Protein AF-A0A9E5U0S5-F1 (afdb_monomer)

Nearest PDB structures (foldseek):
  6i5b-assembly1_B  TM=5.836E-01  e=3.824E-06  Thermincola potens JR
  6qvm-assembly1_A  TM=5.074E-01  e=7.298E-04  Carboxydothermus ferrireducens DSM 11255

Sequence (231 aa):
DADGYILTDGKAGTQTQYNVPQSALGYPAGWAPYEPAQASPKPYDCGACHATGWQSTAQNGGVNQDGLPGIDGTWEEPGVKCEACHGPGATHVATMDAANIVVDNSAAMCGQCHARGDPATIATSGGFINHYAQYNELLAGAHSARNCVDCHSPHTGVRYGQAAAGGIRTACVDCHQGMVLRHTTVACEGCHMPYATKSAQNRDVYRADVRTHLFRINPDSLFTRTDMMGG

Structure (mmCIF, N/CA/C/O backbone):
data_AF-A0A9E5U0S5-F1
#
_entry.id   AF-A0A9E5U0S5-F1
#
loop_
_atom_site.group_PDB
_atom_site.id
_atom_site.type_symbol
_atom_site.label_atom_id
_atom_site.label_alt_id
_atom_site.label_comp_id
_atom_site.label_asym_id
_atom_site.label_entity_id
_atom_site.label_seq_id
_atom_site.pdbx_PDB_ins_code
_atom_site.Cartn_x
_atom_site.Cartn_y
_atom_site.Cartn_z
_atom_site.occupancy
_atom_site.B_iso_or_equiv
_atom_site.auth_seq_id
_atom_site.auth_comp_id
_atom_site.auth_asym_id
_atom_site.auth_atom_id
_atom_site.pdbx_PDB_model_num
ATOM 1 N N . ASP A 1 1 ? -17.825 7.015 14.345 1.00 87.50 1 ASP A N 1
ATOM 2 C CA . ASP A 1 1 ? -19.095 7.458 14.948 1.00 87.50 1 ASP A CA 1
ATOM 3 C C . ASP A 1 1 ? -19.215 8.957 14.690 1.00 87.50 1 ASP A C 1
ATOM 5 O O . ASP A 1 1 ? -18.535 9.447 13.793 1.00 87.50 1 ASP A O 1
ATOM 9 N N . ALA A 1 2 ? -20.088 9.670 15.403 1.00 90.81 2 ALA A N 1
ATOM 10 C CA . ALA A 1 2 ? -20.241 11.117 15.240 1.00 90.81 2 ALA A CA 1
ATOM 11 C C . ALA A 1 2 ? -18.998 11.916 15.676 1.00 90.81 2 ALA A C 1
ATOM 13 O O . ALA A 1 2 ? -18.821 13.033 15.203 1.00 90.81 2 ALA A O 1
ATOM 14 N N . ASP A 1 3 ? -18.129 11.328 16.504 1.00 94.12 3 ASP A N 1
ATOM 15 C CA . ASP A 1 3 ? -16.901 11.951 17.009 1.00 94.12 3 ASP A CA 1
ATOM 16 C C . ASP A 1 3 ? -15.666 11.586 16.164 1.00 94.12 3 ASP A C 1
ATOM 18 O O . ASP A 1 3 ? -14.546 11.974 16.490 1.00 94.12 3 ASP A O 1
ATOM 22 N N . GLY A 1 4 ? -15.854 10.848 15.063 1.00 93.12 4 GLY A N 1
ATOM 23 C CA . GLY A 1 4 ? -14.798 10.492 14.112 1.00 93.12 4 GLY A CA 1
ATOM 24 C C . GLY A 1 4 ? -14.073 9.170 14.387 1.00 93.12 4 GLY A C 1
ATOM 25 O O . GLY A 1 4 ? -13.181 8.812 13.623 1.00 93.12 4 GLY A O 1
ATOM 26 N N . TYR A 1 5 ? -14.451 8.407 15.418 1.00 93.69 5 TYR A N 1
ATOM 27 C CA . TYR A 1 5 ? -13.829 7.106 15.698 1.00 93.69 5 TYR A CA 1
ATOM 28 C C . TYR A 1 5 ? -14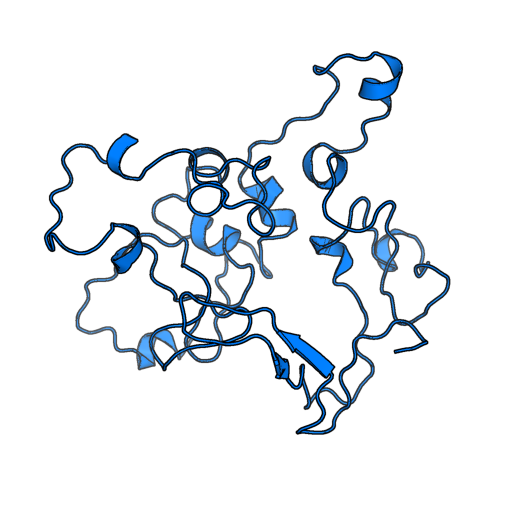.278 6.029 14.704 1.00 93.69 5 TYR A C 1
ATOM 30 O O . TYR A 1 5 ? -15.391 6.056 14.168 1.00 93.69 5 TYR A O 1
ATOM 38 N N . ILE A 1 6 ? -13.443 5.018 14.483 1.00 92.19 6 ILE A N 1
ATOM 39 C CA . ILE A 1 6 ? -13.837 3.826 13.733 1.00 92.19 6 ILE A CA 1
ATOM 40 C C . ILE A 1 6 ? -14.913 3.079 14.528 1.00 92.19 6 ILE A C 1
ATOM 42 O O . ILE A 1 6 ? -14.820 2.923 15.744 1.00 92.19 6 ILE A O 1
ATOM 46 N N . LEU A 1 7 ? -15.946 2.605 13.830 1.00 88.19 7 LEU A N 1
ATOM 47 C CA . LEU A 1 7 ? -17.024 1.833 14.439 1.00 88.19 7 LEU A CA 1
ATOM 48 C C . LEU A 1 7 ? -16.527 0.431 14.826 1.00 88.19 7 LEU A C 1
ATOM 50 O O . LEU A 1 7 ? -16.605 -0.517 14.046 1.00 88.19 7 LEU A O 1
ATOM 54 N N . THR A 1 8 ? -16.027 0.319 16.053 1.00 84.88 8 THR A N 1
ATOM 55 C CA . THR A 1 8 ? -15.773 -0.933 16.768 1.00 84.88 8 THR A CA 1
ATOM 56 C C . THR A 1 8 ? -16.683 -0.933 17.994 1.00 84.88 8 THR A C 1
ATOM 58 O O . THR A 1 8 ? -16.517 -0.131 18.905 1.00 84.88 8 THR A O 1
ATOM 61 N N . ASP A 1 9 ? -17.732 -1.743 17.993 1.00 70.56 9 ASP A N 1
ATOM 62 C CA . ASP A 1 9 ? -18.822 -1.639 18.979 1.00 70.56 9 ASP A CA 1
ATOM 63 C C . ASP A 1 9 ? -18.584 -2.421 20.281 1.00 70.56 9 ASP A C 1
ATOM 65 O O . ASP A 1 9 ? -19.453 -2.414 21.159 1.00 70.56 9 ASP A O 1
ATOM 69 N N . GLY A 1 10 ? -17.453 -3.125 20.411 1.00 68.06 10 GLY A N 1
ATOM 70 C CA . GLY A 1 10 ? -17.189 -4.040 21.527 1.00 68.06 10 GLY A CA 1
ATOM 71 C C . GLY A 1 10 ? -18.246 -5.144 21.688 1.00 68.06 10 GLY A C 1
ATOM 72 O O . GLY A 1 10 ? -18.337 -5.761 22.752 1.00 68.06 10 GLY A O 1
ATOM 73 N N . LYS A 1 11 ? -19.094 -5.362 20.674 1.00 63.66 11 LYS A N 1
ATOM 74 C CA . LYS A 1 11 ? -20.257 -6.249 20.684 1.00 63.66 11 LYS A CA 1
ATOM 75 C C . LYS A 1 11 ? -20.208 -7.186 19.485 1.00 63.66 11 LYS A C 1
ATOM 77 O O . LYS A 1 11 ? -20.670 -6.879 18.386 1.00 63.66 11 LYS A O 1
ATOM 82 N N . ALA A 1 12 ? -19.763 -8.411 19.749 1.00 67.62 12 ALA A N 1
ATOM 83 C CA . ALA A 1 12 ? -19.838 -9.511 18.794 1.00 67.62 12 ALA A CA 1
ATOM 84 C C . ALA A 1 12 ? -21.213 -9.595 18.103 1.00 67.62 12 ALA A C 1
ATOM 86 O O . ALA A 1 12 ? -22.252 -9.668 18.756 1.00 67.62 12 ALA A O 1
ATOM 87 N N . GLY A 1 13 ? -21.195 -9.599 16.766 1.00 69.25 13 GLY A N 1
ATOM 88 C CA . GLY A 1 13 ? -22.380 -9.773 15.922 1.00 69.25 13 GLY A CA 1
ATOM 89 C C . GLY A 1 13 ? -23.005 -8.485 15.383 1.00 69.25 13 GLY A C 1
ATOM 90 O O . GLY A 1 13 ? -23.854 -8.567 14.497 1.00 69.25 13 GLY A O 1
ATOM 91 N N . THR A 1 14 ? -22.578 -7.310 15.844 1.00 82.31 14 THR A N 1
ATOM 92 C CA . THR A 1 14 ? -23.038 -6.039 15.271 1.00 82.31 14 THR A CA 1
ATOM 93 C C . THR A 1 14 ? -22.251 -5.726 13.998 1.00 82.31 14 THR A C 1
ATOM 95 O O . THR A 1 14 ? -21.044 -5.937 13.911 1.00 82.31 14 THR A O 1
ATOM 98 N N . GLN A 1 15 ? -22.957 -5.300 12.954 1.00 86.56 15 GLN A N 1
ATOM 99 C CA . GLN A 1 15 ? -22.363 -5.063 11.646 1.00 86.56 15 GLN A CA 1
ATOM 100 C C . GLN A 1 15 ? -21.902 -3.609 11.518 1.00 86.56 15 GLN A C 1
ATOM 102 O O . GLN A 1 15 ? -22.730 -2.702 11.484 1.00 86.56 15 GLN A O 1
ATOM 107 N N . THR A 1 16 ? -20.590 -3.394 11.420 1.00 88.69 16 THR A N 1
ATOM 108 C CA . THR A 1 16 ? -19.973 -2.054 11.410 1.00 88.69 16 THR A CA 1
ATOM 109 C C . THR A 1 16 ? -19.161 -1.748 10.156 1.00 88.69 16 THR A C 1
ATOM 111 O O . THR A 1 16 ? -18.762 -0.605 9.945 1.00 88.69 16 THR A O 1
ATOM 114 N N . GLN A 1 17 ? -18.952 -2.735 9.285 1.00 87.88 17 GLN A N 1
ATOM 115 C CA . GLN A 1 17 ? -18.218 -2.587 8.033 1.00 87.88 17 GLN A CA 1
ATOM 116 C C . GLN A 1 17 ? -19.000 -3.186 6.869 1.00 87.88 17 GLN A C 1
ATOM 118 O O . GLN A 1 17 ? -19.548 -4.282 6.969 1.00 87.88 17 GLN A O 1
ATOM 123 N N . TYR A 1 18 ? -19.003 -2.484 5.737 1.00 88.00 18 TYR A N 1
ATOM 124 C CA . TYR A 1 18 ? -19.525 -3.015 4.485 1.00 88.00 18 TYR A CA 1
ATOM 125 C C . TYR A 1 18 ? -18.386 -3.524 3.603 1.00 88.00 18 TYR A C 1
ATOM 127 O O . TYR A 1 18 ? -17.565 -2.748 3.110 1.00 88.00 18 TYR A O 1
ATOM 135 N N . ASN A 1 19 ? -18.361 -4.833 3.375 1.00 85.06 19 ASN A N 1
ATOM 136 C CA . ASN A 1 19 ? -17.420 -5.474 2.475 1.00 85.06 19 ASN A CA 1
ATOM 137 C C . ASN A 1 19 ? -17.935 -5.414 1.039 1.00 85.06 19 ASN A C 1
ATOM 139 O O . ASN A 1 19 ? -19.086 -5.737 0.735 1.00 85.06 19 ASN A O 1
ATOM 143 N N . VAL A 1 20 ? -17.045 -5.015 0.140 1.00 83.75 20 VAL A N 1
ATOM 144 C CA . VAL A 1 20 ? -17.283 -5.005 -1.306 1.00 83.75 20 VAL A CA 1
ATOM 145 C C . VAL A 1 20 ? -17.208 -6.440 -1.844 1.00 83.75 20 VAL A C 1
ATOM 147 O O . VAL A 1 20 ? -16.534 -7.274 -1.236 1.00 83.75 20 VAL A O 1
ATOM 150 N N . PRO A 1 21 ? -17.885 -6.769 -2.960 1.00 81.31 21 PRO A N 1
ATOM 151 C CA . PRO A 1 21 ? -17.881 -8.139 -3.457 1.00 81.31 21 PRO A CA 1
ATOM 152 C C . PRO A 1 21 ? -16.477 -8.539 -3.925 1.00 81.31 21 PRO A C 1
ATOM 154 O O . PRO A 1 21 ? -15.788 -7.751 -4.575 1.00 81.31 21 PRO A O 1
ATOM 157 N N . GLN A 1 22 ? -16.088 -9.784 -3.652 1.00 75.75 22 GLN A N 1
ATOM 158 C CA . GLN A 1 22 ? -14.852 -10.390 -4.144 1.00 75.75 22 GLN A CA 1
ATOM 159 C C . GLN A 1 22 ? -15.189 -11.626 -4.983 1.00 75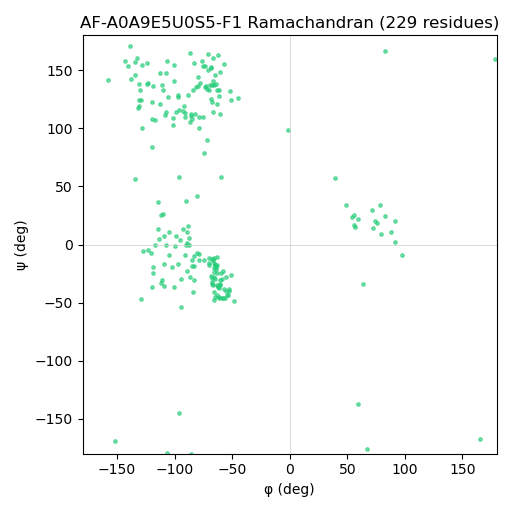.75 22 GLN A C 1
ATOM 161 O O . GLN A 1 22 ? -15.191 -12.768 -4.510 1.00 75.75 22 GLN A O 1
ATOM 166 N N . SER A 1 23 ? -15.495 -11.383 -6.258 1.00 74.25 23 SER A N 1
ATOM 167 C CA . SER A 1 23 ? -15.970 -12.406 -7.198 1.00 74.25 23 SER A CA 1
ATOM 168 C C . SER A 1 23 ? -14.960 -13.535 -7.409 1.00 74.25 23 SER A C 1
ATOM 170 O O . SER A 1 23 ? -15.363 -14.692 -7.506 1.00 74.25 23 SER A O 1
ATOM 172 N N . ALA A 1 24 ? -13.653 -13.240 -7.382 1.00 69.25 24 ALA A N 1
ATOM 173 C CA . ALA A 1 24 ? -12.587 -14.235 -7.548 1.00 69.25 24 ALA A CA 1
ATOM 174 C C . ALA A 1 24 ? -12.552 -15.301 -6.435 1.00 69.25 24 ALA A C 1
ATOM 176 O O . ALA A 1 24 ? -11.931 -16.355 -6.596 1.00 69.25 24 ALA A O 1
ATOM 177 N N . LEU A 1 25 ? -13.206 -15.027 -5.305 1.00 71.56 25 LEU A N 1
ATOM 178 C CA . LEU A 1 25 ? -13.297 -15.923 -4.153 1.00 71.56 25 LEU A CA 1
ATOM 179 C C . LEU A 1 25 ? -14.735 -16.361 -3.860 1.00 71.56 25 LEU A C 1
ATOM 181 O O . LEU A 1 25 ? -14.946 -17.126 -2.925 1.00 71.56 25 LEU A O 1
ATOM 185 N N . GLY A 1 26 ? -15.708 -15.898 -4.650 1.00 77.75 26 GLY A N 1
ATOM 186 C CA . GLY A 1 26 ? -17.123 -16.199 -4.445 1.00 77.75 26 GLY A CA 1
ATOM 187 C C . GLY A 1 26 ? -17.761 -15.463 -3.264 1.00 77.75 26 GLY A C 1
ATOM 188 O O . GLY A 1 26 ? -18.798 -15.907 -2.780 1.00 77.75 26 GLY A O 1
ATOM 189 N N . TYR A 1 27 ? -17.174 -14.355 -2.795 1.00 80.69 27 TYR A N 1
ATOM 190 C CA . TYR A 1 27 ? -17.747 -13.577 -1.696 1.00 80.69 27 TYR A CA 1
ATOM 191 C C . TYR A 1 27 ? -18.662 -12.464 -2.217 1.00 80.69 27 TYR A C 1
ATOM 193 O O . TYR A 1 27 ? -18.189 -11.585 -2.948 1.00 80.69 27 TYR A O 1
ATOM 201 N N . PRO A 1 28 ? -19.960 -12.465 -1.855 1.00 84.88 28 PRO A N 1
ATOM 202 C CA . PRO A 1 28 ? -20.852 -11.365 -2.186 1.00 84.88 28 PRO A CA 1
ATOM 203 C C . PRO A 1 28 ? -20.502 -10.120 -1.366 1.00 84.88 28 PRO A C 1
ATOM 205 O O . PRO A 1 28 ? -19.809 -10.190 -0.351 1.00 84.88 28 PRO A O 1
ATOM 208 N N . ALA A 1 29 ? -21.014 -8.973 -1.807 1.00 86.69 29 ALA A N 1
ATOM 209 C CA . ALA A 1 29 ? -20.994 -7.774 -0.986 1.00 86.69 29 ALA A CA 1
ATOM 210 C C . ALA A 1 29 ? -21.867 -7.994 0.254 1.00 86.69 29 ALA A C 1
ATOM 212 O O . ALA A 1 29 ? -22.894 -8.675 0.176 1.00 86.69 29 ALA A O 1
ATOM 213 N N . GLY A 1 30 ? -21.487 -7.420 1.387 1.00 88.38 30 GLY A N 1
ATOM 214 C CA . GLY A 1 30 ? -22.253 -7.625 2.603 1.00 88.38 30 GLY A CA 1
ATOM 215 C C . GLY A 1 30 ? -21.672 -6.934 3.815 1.00 88.38 30 GLY A C 1
ATOM 216 O O . GLY A 1 30 ? -20.494 -6.590 3.878 1.00 88.38 30 GLY A O 1
ATOM 217 N N . TRP A 1 31 ? -22.539 -6.751 4.794 1.00 88.75 31 TRP A N 1
ATOM 218 C CA . TRP A 1 31 ? -22.188 -6.201 6.085 1.00 88.75 31 TRP A CA 1
ATOM 219 C C . TRP A 1 31 ? -21.510 -7.250 6.974 1.00 88.75 31 TRP A C 1
ATOM 221 O O . TRP A 1 31 ? -21.924 -8.409 7.020 1.00 88.75 31 TRP A O 1
ATOM 231 N N . ALA A 1 32 ? -20.477 -6.829 7.695 1.00 87.00 32 ALA A N 1
ATOM 232 C CA . ALA A 1 32 ? -19.693 -7.653 8.601 1.00 87.00 32 ALA A CA 1
ATOM 233 C C . ALA A 1 32 ? -19.329 -6.870 9.876 1.00 87.00 32 ALA A C 1
ATOM 235 O O . ALA A 1 32 ? -19.256 -5.637 9.846 1.00 87.00 32 ALA A O 1
ATOM 236 N N . PRO A 1 33 ? -19.100 -7.563 11.004 1.00 88.44 33 PRO A N 1
ATOM 237 C CA . PRO A 1 33 ? -18.476 -6.947 12.167 1.00 88.44 33 PRO A CA 1
ATOM 238 C C . PRO A 1 33 ? -17.016 -6.590 11.858 1.00 88.44 33 PRO A C 1
ATOM 240 O O . PRO A 1 33 ? -16.291 -7.404 11.281 1.00 88.44 33 PRO A O 1
ATOM 243 N N . TYR A 1 34 ? -16.570 -5.410 12.284 1.00 87.44 34 TYR A N 1
ATOM 244 C CA . TYR A 1 34 ? -15.166 -5.002 12.237 1.00 87.44 34 TYR A CA 1
ATOM 245 C C . TYR A 1 34 ? -14.608 -4.877 13.651 1.00 87.44 34 TYR A C 1
ATOM 247 O O . TYR A 1 34 ? -15.139 -4.125 14.461 1.00 87.44 34 TYR A O 1
ATOM 255 N N . GLU A 1 35 ? -13.563 -5.659 13.938 1.00 87.44 35 GLU A N 1
ATOM 256 C CA . GLU A 1 35 ? -12.934 -5.774 15.263 1.00 87.44 35 GLU A CA 1
ATOM 257 C C . GLU A 1 35 ? -13.942 -5.762 16.433 1.00 87.44 35 GLU A C 1
ATOM 259 O O . GLU A 1 35 ? -13.832 -4.951 17.346 1.00 87.44 35 GLU A O 1
ATOM 264 N N . PRO A 1 36 ? -14.927 -6.679 16.465 1.00 85.44 36 PRO A N 1
ATOM 265 C CA . PRO A 1 36 ? -16.011 -6.632 17.453 1.00 85.44 36 PRO A CA 1
ATOM 266 C C . PRO A 1 36 ? -15.558 -6.852 18.908 1.00 85.44 36 PRO A C 1
ATOM 268 O O . PRO A 1 36 ? -16.344 -6.672 19.832 1.00 85.44 36 PRO A O 1
ATOM 271 N N . ALA A 1 37 ? -14.312 -7.283 19.128 1.00 86.69 37 ALA A N 1
ATOM 272 C CA . ALA A 1 37 ? -13.712 -7.397 20.458 1.00 86.69 37 ALA A CA 1
ATOM 273 C C . ALA A 1 37 ? -13.097 -6.073 20.957 1.00 86.69 37 ALA A C 1
ATOM 275 O O . ALA A 1 37 ? -12.781 -5.954 22.140 1.00 86.69 37 ALA A O 1
ATOM 276 N N . GLN A 1 38 ? -12.919 -5.084 20.076 1.00 87.88 38 GLN A N 1
ATOM 277 C CA . GLN A 1 38 ? -12.372 -3.776 20.414 1.00 87.88 38 GLN A CA 1
ATOM 278 C C . GLN A 1 38 ? -13.464 -2.925 21.072 1.00 87.88 38 GLN A C 1
ATOM 280 O O . GLN A 1 38 ? -14.340 -2.379 20.403 1.00 87.88 38 GLN A O 1
ATOM 285 N N . ALA A 1 39 ? -13.420 -2.850 22.404 1.00 84.62 39 ALA A N 1
ATOM 286 C CA . ALA A 1 39 ? -14.384 -2.095 23.206 1.00 84.62 39 ALA A CA 1
ATOM 287 C C . ALA A 1 39 ? -14.007 -0.615 23.386 1.00 84.62 39 ALA A C 1
ATOM 289 O O . ALA A 1 39 ? -14.887 0.221 23.584 1.00 84.62 39 ALA A O 1
ATOM 290 N N . SER A 1 40 ? -12.713 -0.284 23.342 1.00 88.19 40 SER A N 1
ATOM 291 C CA . SER A 1 40 ? -12.252 1.104 23.442 1.00 88.19 40 SER A CA 1
ATOM 292 C C . SER A 1 40 ? -12.407 1.825 22.100 1.00 88.19 40 SER A C 1
ATOM 294 O O . SER A 1 40 ? -12.133 1.197 21.071 1.00 88.19 40 SER A O 1
ATOM 296 N N . PRO A 1 41 ? -12.753 3.130 22.090 1.00 88.31 41 PRO A N 1
ATOM 297 C CA . PRO A 1 41 ? -12.820 3.919 20.864 1.00 88.31 41 PRO A CA 1
ATOM 298 C C . PRO A 1 41 ? -11.537 3.773 20.046 1.00 88.31 41 PRO A C 1
ATOM 300 O O . PRO A 1 41 ? -10.438 3.987 20.562 1.00 88.31 41 PRO A O 1
ATOM 303 N N . LYS A 1 42 ? -11.676 3.362 18.784 1.00 92.25 42 LYS A N 1
ATOM 304 C CA . LYS A 1 42 ? -10.549 3.169 17.873 1.00 92.25 42 LYS A CA 1
ATOM 305 C C . LYS A 1 42 ? -10.374 4.426 17.015 1.00 92.25 42 LYS A C 1
ATOM 307 O O . LYS A 1 42 ? -11.292 4.735 16.253 1.00 92.25 42 LYS A O 1
ATOM 312 N N . PRO A 1 43 ? -9.254 5.160 17.123 1.00 94.50 43 PRO A N 1
ATOM 313 C CA . PRO A 1 43 ? -9.020 6.336 16.291 1.00 94.50 43 PRO A CA 1
ATOM 314 C C . PRO A 1 43 ? -9.001 5.989 14.799 1.00 94.50 43 PRO A C 1
ATOM 316 O O . PRO A 1 43 ? -8.613 4.886 14.410 1.00 94.50 43 PRO A O 1
ATOM 319 N N . TYR A 1 44 ? -9.429 6.930 13.966 1.00 95.06 44 TYR A N 1
ATOM 320 C CA . TYR A 1 44 ? -9.292 6.878 12.521 1.00 95.06 44 TYR A CA 1
ATOM 321 C C . TYR A 1 44 ? -7.915 7.408 12.125 1.00 95.06 44 TYR A C 1
ATOM 323 O O . TYR A 1 44 ? -7.658 8.608 12.161 1.00 95.06 44 TYR A O 1
ATOM 331 N N . ASP A 1 45 ? -7.047 6.501 11.702 1.00 94.75 45 ASP A N 1
ATOM 332 C CA . ASP A 1 45 ? -5.720 6.765 11.137 1.00 94.75 45 ASP A CA 1
ATOM 333 C C . ASP A 1 45 ? -5.642 6.373 9.650 1.00 94.75 45 ASP A C 1
ATOM 335 O O . ASP A 1 45 ? -4.597 6.472 9.007 1.00 94.75 45 ASP A O 1
ATOM 339 N N . CYS A 1 46 ? -6.768 5.950 9.064 1.00 93.44 46 CYS A N 1
ATOM 340 C CA . CYS A 1 46 ? -6.805 5.360 7.727 1.00 93.44 46 CYS A CA 1
ATOM 341 C C . CYS A 1 46 ? -6.376 6.355 6.636 1.00 93.44 46 CYS A C 1
ATOM 343 O O . CYS A 1 46 ? -5.956 5.945 5.552 1.00 93.44 46 CYS A O 1
ATOM 345 N N . GLY A 1 47 ? -6.457 7.660 6.921 1.00 95.38 47 GLY A N 1
ATOM 346 C CA . GLY A 1 47 ? -6.006 8.723 6.026 1.00 95.38 47 GLY A CA 1
ATOM 347 C C . GLY A 1 47 ? -4.517 8.645 5.684 1.00 95.38 47 GLY A C 1
ATOM 348 O O . GLY A 1 47 ? -4.157 9.039 4.579 1.00 95.38 47 GLY A O 1
ATOM 349 N N . ALA A 1 48 ? -3.688 8.017 6.529 1.00 94.94 48 ALA A N 1
ATOM 350 C CA . ALA A 1 48 ? -2.274 7.770 6.237 1.00 94.94 48 ALA A CA 1
ATOM 351 C C . ALA A 1 48 ? -2.048 7.013 4.918 1.00 94.94 48 ALA A C 1
ATOM 353 O O . ALA A 1 48 ? -1.010 7.177 4.288 1.00 94.94 48 ALA A O 1
ATOM 354 N N . CYS A 1 49 ? -3.021 6.198 4.496 1.00 95.38 49 CYS A N 1
ATOM 355 C CA . CYS A 1 49 ? -2.977 5.458 3.232 1.00 95.38 49 CYS A CA 1
ATOM 356 C C . CYS A 1 49 ? -4.113 5.817 2.261 1.00 95.38 49 CYS A C 1
ATOM 358 O O . CYS A 1 49 ? -4.041 5.504 1.073 1.00 95.38 49 CYS A O 1
ATOM 360 N N . HIS A 1 50 ? -5.200 6.415 2.754 1.00 94.44 50 HIS A N 1
ATOM 361 C CA . HIS A 1 50 ? -6.434 6.631 1.994 1.00 94.44 50 HIS A CA 1
ATOM 362 C C . HIS A 1 50 ? -6.760 8.109 1.733 1.00 94.44 50 HIS A C 1
ATOM 364 O O . HIS A 1 50 ? -7.873 8.412 1.301 1.00 94.44 50 HIS A O 1
ATOM 370 N N . ALA A 1 51 ? -5.815 9.021 1.958 1.00 96.44 51 ALA A N 1
ATOM 371 C CA . ALA A 1 51 ? -5.965 10.448 1.684 1.00 96.44 51 ALA A CA 1
ATOM 372 C C . ALA A 1 51 ? -4.696 11.048 1.056 1.00 96.44 51 ALA A C 1
ATOM 374 O O . ALA A 1 51 ? -3.648 10.403 0.994 1.00 96.44 51 ALA A O 1
ATOM 375 N N . THR A 1 52 ? -4.792 12.291 0.592 1.00 97.06 52 THR A N 1
ATOM 376 C CA . THR A 1 52 ? -3.658 13.083 0.104 1.00 97.06 52 THR A CA 1
ATOM 377 C C . THR A 1 52 ? -3.366 14.225 1.064 1.00 97.06 52 THR A C 1
ATOM 379 O O . THR A 1 52 ? -4.280 14.877 1.565 1.00 97.06 52 THR A O 1
ATOM 382 N N . GLY A 1 53 ? -2.077 14.448 1.334 1.00 96.00 53 GLY A N 1
ATOM 383 C CA . GLY A 1 53 ? -1.637 15.450 2.303 1.00 96.00 53 GLY A CA 1
ATOM 384 C C . GLY A 1 53 ? -1.933 15.057 3.752 1.00 96.00 53 GLY A C 1
ATOM 385 O O . GLY A 1 53 ? -2.180 15.932 4.574 1.00 96.00 53 GLY A O 1
ATOM 386 N N . TRP A 1 54 ? -1.954 13.755 4.069 1.00 96.81 54 TRP A N 1
ATOM 387 C CA . TRP A 1 54 ? -2.180 13.305 5.442 1.00 96.81 54 TRP A CA 1
ATOM 388 C C . TRP A 1 54 ? -1.087 13.811 6.386 1.00 96.81 54 TRP A C 1
ATOM 390 O O . TRP A 1 54 ? 0.105 13.652 6.117 1.00 96.81 54 TRP A O 1
ATOM 400 N N . GLN A 1 55 ? -1.510 14.350 7.525 1.00 97.00 55 GLN A N 1
ATOM 401 C CA . GLN A 1 55 ? -0.654 14.641 8.667 1.00 97.00 55 GLN A CA 1
ATOM 402 C C . GLN A 1 55 ? -1.311 14.082 9.921 1.00 97.00 55 GLN A C 1
ATOM 404 O O . GLN A 1 55 ? -2.451 14.431 10.222 1.00 97.00 55 GLN A O 1
ATOM 409 N N . SER A 1 56 ? -0.609 13.231 10.669 1.00 96.75 56 SER A N 1
ATOM 410 C CA . SER A 1 56 ? -1.131 12.744 11.949 1.00 96.75 56 SER A CA 1
ATOM 411 C C . SER A 1 56 ? -1.222 13.883 12.969 1.00 96.75 56 SER A C 1
ATOM 413 O O . SER A 1 56 ? -0.472 14.859 12.872 1.00 96.75 56 SER A O 1
ATOM 415 N N . THR A 1 57 ? -2.021 13.724 14.025 1.00 96.62 57 THR A N 1
ATOM 416 C CA . THR A 1 57 ? -2.069 14.706 15.133 1.00 96.62 57 THR A CA 1
ATOM 417 C C . THR A 1 57 ? -0.679 15.010 15.707 1.00 96.62 57 THR A C 1
ATOM 419 O O . THR A 1 57 ? -0.337 16.157 15.989 1.00 96.62 57 THR A O 1
ATOM 422 N N . ALA A 1 58 ? 0.184 13.993 15.803 1.00 94.88 58 ALA A N 1
ATOM 423 C CA . ALA A 1 58 ? 1.569 14.147 16.249 1.00 94.88 58 ALA A CA 1
ATOM 424 C C . ALA A 1 58 ? 2.434 15.034 15.326 1.00 94.88 58 ALA A C 1
ATOM 426 O O . ALA A 1 58 ? 3.427 15.599 15.776 1.00 94.88 58 ALA A O 1
ATOM 427 N N . GLN A 1 59 ? 2.077 15.155 14.045 1.00 95.88 59 GLN A N 1
ATOM 428 C CA . GLN A 1 59 ? 2.825 15.906 13.032 1.00 95.88 59 GLN A CA 1
ATOM 429 C C . GLN A 1 59 ? 2.305 17.338 12.866 1.00 95.88 59 GLN A C 1
ATOM 431 O O . GLN A 1 59 ? 3.086 18.228 12.542 1.00 95.88 59 GLN A O 1
ATOM 436 N N . ASN A 1 60 ? 1.010 17.569 13.100 1.00 95.88 60 ASN A N 1
ATOM 437 C CA . ASN A 1 60 ? 0.343 18.851 12.848 1.00 95.88 60 ASN A CA 1
ATOM 438 C C . ASN A 1 60 ? 0.046 19.668 14.125 1.00 95.88 60 ASN A C 1
ATOM 440 O O . ASN A 1 60 ? -0.675 20.662 14.072 1.00 95.88 60 ASN A O 1
ATOM 444 N N . GLY A 1 61 ? 0.592 19.264 15.278 1.00 94.81 61 GLY A N 1
ATOM 445 C CA . GLY A 1 61 ? 0.414 19.982 16.544 1.00 94.81 61 GLY A CA 1
ATOM 446 C C . GLY A 1 61 ? -0.889 19.667 17.284 1.00 94.81 61 GLY A C 1
ATOM 447 O O . GLY A 1 61 ? -1.338 20.480 18.089 1.00 94.81 61 GLY A O 1
ATOM 448 N N . GLY A 1 62 ? -1.480 18.495 17.047 1.00 95.12 62 GLY A N 1
ATOM 449 C CA . GLY A 1 62 ? -2.655 18.002 17.769 1.00 95.12 62 GLY A CA 1
ATOM 450 C C . GLY A 1 62 ? -3.989 18.378 17.129 1.00 95.12 62 GLY A C 1
ATOM 451 O O . GLY A 1 62 ? -5.004 18.391 17.818 1.00 95.12 62 GLY A O 1
ATOM 452 N N . VAL A 1 63 ? -3.996 18.716 15.839 1.00 96.88 63 VAL A N 1
ATOM 453 C CA . VAL A 1 63 ? -5.211 19.102 15.117 1.00 96.88 63 VAL A CA 1
ATOM 454 C C . VAL A 1 63 ? -5.884 17.860 14.541 1.00 96.88 63 VAL A C 1
ATOM 456 O O . VAL A 1 63 ? -5.257 17.068 13.838 1.00 96.88 63 VAL A O 1
ATOM 459 N N . ASN A 1 64 ? -7.179 17.715 14.811 1.00 97.25 64 ASN A N 1
ATOM 460 C CA . ASN A 1 64 ? -8.022 16.690 14.210 1.00 97.25 64 ASN A CA 1
ATOM 461 C C . ASN A 1 64 ? -8.860 17.287 13.071 1.00 97.25 64 ASN A C 1
ATOM 463 O O . ASN A 1 64 ? -9.382 18.400 13.205 1.00 97.25 64 ASN A O 1
ATOM 467 N N . GLN A 1 65 ? -9.033 16.544 11.976 1.00 97.00 65 GLN A N 1
ATOM 468 C CA . GLN A 1 65 ? -9.902 16.944 10.868 1.00 97.00 65 GLN A CA 1
ATOM 469 C C . GLN A 1 65 ? -11.300 17.305 11.382 1.00 97.00 65 GLN A C 1
ATOM 471 O O . GLN A 1 65 ? -11.890 16.574 12.177 1.00 97.00 65 GLN A O 1
ATOM 476 N N . ASP A 1 66 ? -11.816 18.450 10.936 1.00 95.56 66 ASP A N 1
ATOM 477 C CA . ASP A 1 66 ? -13.143 18.972 11.290 1.00 95.56 66 ASP A CA 1
ATOM 478 C C . ASP A 1 66 ? -13.391 19.132 12.809 1.00 95.56 66 ASP A C 1
ATOM 480 O O . ASP A 1 66 ? -14.530 19.279 13.249 1.00 95.56 66 ASP A O 1
ATOM 484 N N . GLY A 1 67 ? -12.330 19.123 13.628 1.00 96.12 67 GLY A N 1
ATOM 485 C CA . GLY A 1 67 ? -12.423 19.158 15.090 1.00 96.12 67 GLY A CA 1
ATOM 486 C C . GLY A 1 67 ? -12.921 17.853 15.724 1.00 96.12 67 GLY A C 1
ATOM 487 O O . GLY A 1 67 ? -13.296 17.859 16.895 1.00 96.12 67 GLY A O 1
ATOM 488 N N . LEU A 1 68 ? -12.941 16.747 14.973 1.00 96.75 68 LEU A N 1
ATOM 489 C CA . LEU A 1 68 ? -13.438 15.451 15.433 1.00 96.75 68 LEU A CA 1
ATOM 490 C C . LEU A 1 68 ? -12.334 14.667 16.164 1.00 96.75 68 LEU A C 1
ATOM 492 O O . LEU A 1 68 ? -11.407 14.188 15.512 1.00 96.75 68 LEU A O 1
ATOM 496 N N . PRO A 1 69 ? -12.414 14.473 17.494 1.00 95.62 69 PRO A N 1
ATOM 497 C CA . PRO A 1 69 ? -11.313 13.917 18.290 1.00 95.62 69 PRO A CA 1
ATOM 498 C C . PRO A 1 69 ? -10.943 12.473 17.927 1.00 95.62 69 PRO A C 1
ATOM 500 O O . PRO A 1 69 ? -9.848 12.013 18.250 1.00 95.62 69 PRO A O 1
ATOM 503 N N . GLY A 1 70 ? -11.844 11.744 17.268 1.00 95.88 70 GLY A N 1
ATOM 504 C CA . GLY A 1 70 ? -11.597 10.394 16.791 1.00 95.88 70 GLY A CA 1
ATOM 505 C C . GLY A 1 70 ? -10.779 10.313 15.508 1.00 95.88 70 GLY A C 1
ATOM 506 O O . GLY A 1 70 ? -10.295 9.228 15.206 1.00 95.88 70 GLY A O 1
ATOM 507 N N . ILE A 1 71 ? -10.582 11.410 14.770 1.00 96.94 71 ILE A N 1
ATOM 508 C CA . ILE A 1 71 ? -9.738 11.429 13.568 1.00 96.94 71 ILE A CA 1
ATOM 509 C C . ILE A 1 71 ? -8.311 11.787 13.962 1.00 96.94 71 ILE A C 1
ATOM 511 O O . ILE A 1 71 ? -8.030 12.938 14.276 1.00 96.94 71 ILE A O 1
ATOM 515 N N . ASP A 1 72 ? -7.383 10.837 13.893 1.00 96.75 72 ASP A N 1
ATOM 516 C CA . ASP A 1 72 ? -5.994 11.010 14.337 1.00 96.75 72 ASP A CA 1
ATOM 517 C C . ASP A 1 72 ? -5.101 11.744 13.317 1.00 96.75 72 ASP A C 1
ATOM 519 O O . ASP A 1 72 ? -3.942 11.400 13.084 1.00 96.75 72 ASP A O 1
ATOM 523 N N . GLY A 1 73 ? -5.639 12.789 12.693 1.00 97.12 73 GLY A N 1
ATOM 524 C CA . GLY A 1 73 ? -4.908 13.635 11.763 1.00 97.12 73 GLY A CA 1
ATOM 525 C C . GLY A 1 73 ? -5.804 14.533 10.923 1.00 97.12 73 GLY A C 1
ATOM 526 O O . GLY A 1 73 ? -6.996 14.688 11.191 1.00 97.12 73 GLY A O 1
ATOM 527 N N . THR A 1 74 ? -5.205 15.114 9.892 1.00 97.69 74 THR A N 1
ATOM 528 C CA . THR A 1 74 ? -5.831 15.972 8.877 1.00 97.69 74 THR A CA 1
ATOM 529 C C . THR A 1 74 ? -5.392 15.540 7.484 1.00 97.69 74 THR A C 1
ATOM 531 O O . THR A 1 74 ? -4.364 14.878 7.337 1.00 97.69 74 THR A O 1
ATOM 534 N N . TRP A 1 75 ? -6.142 15.920 6.451 1.00 97.25 75 TRP A N 1
ATOM 535 C CA . TRP A 1 75 ? -5.743 15.746 5.052 1.00 97.25 75 TRP A CA 1
ATOM 536 C C . TRP A 1 75 ? -6.187 16.934 4.201 1.00 97.25 75 TRP A C 1
ATOM 538 O O . TRP A 1 75 ? -7.143 17.627 4.539 1.00 97.25 75 TRP A O 1
ATOM 548 N N . GLU A 1 76 ? -5.524 17.125 3.064 1.00 96.31 76 GLU A N 1
ATOM 549 C CA . GLU A 1 76 ? -5.878 18.170 2.099 1.00 96.31 76 GLU A CA 1
ATOM 550 C C . GLU A 1 76 ? -6.995 17.697 1.161 1.00 96.31 76 GLU A C 1
ATOM 552 O O . GLU A 1 76 ? -7.950 18.422 0.885 1.00 96.31 76 GLU A O 1
ATOM 557 N N . GLU A 1 77 ? -6.926 16.439 0.706 1.00 95.94 77 GLU A N 1
ATOM 558 C CA . GLU A 1 77 ? -7.923 15.865 -0.200 1.00 95.94 77 GLU A CA 1
ATOM 559 C C . GLU A 1 77 ? -8.302 14.422 0.174 1.00 95.94 77 GLU A C 1
ATOM 561 O O . GLU A 1 77 ? -7.441 13.620 0.553 1.00 95.94 77 GLU A O 1
ATOM 566 N N . PRO A 1 78 ? -9.587 14.041 0.036 1.00 93.88 78 PRO A N 1
ATOM 567 C CA . PRO A 1 78 ? -10.017 12.667 0.255 1.00 93.88 78 PRO A CA 1
ATOM 568 C C . PRO A 1 78 ? -9.564 11.748 -0.887 1.00 93.88 78 PRO A C 1
ATOM 570 O O . PRO A 1 78 ? -9.771 12.042 -2.070 1.00 93.88 78 PRO A O 1
ATOM 573 N N . GLY A 1 79 ? -9.058 10.564 -0.539 1.00 93.19 79 GLY A N 1
ATOM 574 C CA . GLY A 1 79 ? -8.529 9.591 -1.496 1.00 93.19 79 GLY A CA 1
ATOM 575 C C . GLY A 1 79 ? -7.083 9.875 -1.908 1.00 93.19 79 GLY A C 1
ATOM 576 O O . GLY A 1 79 ? -6.560 10.957 -1.685 1.00 93.19 79 GLY A O 1
ATOM 577 N N . VAL A 1 80 ? -6.449 8.894 -2.551 1.00 93.69 80 VAL A N 1
ATOM 578 C CA . VAL A 1 80 ? -5.092 9.032 -3.102 1.00 93.69 80 VAL A CA 1
ATOM 579 C C . VAL A 1 80 ? -5.161 9.797 -4.430 1.00 93.69 80 VAL A C 1
ATOM 581 O O . VAL A 1 80 ? -5.696 9.290 -5.421 1.00 93.69 80 VAL A O 1
ATOM 584 N N . LYS A 1 81 ? -4.669 11.036 -4.432 1.00 94.25 81 LYS A N 1
ATOM 585 C CA . LYS A 1 81 ? -4.562 11.964 -5.571 1.00 94.25 81 LYS A CA 1
ATOM 586 C C . LYS A 1 81 ? -3.115 12.110 -6.035 1.00 94.25 81 LYS A C 1
ATOM 588 O O . LYS A 1 81 ? -2.212 11.480 -5.492 1.00 94.25 81 LYS A O 1
ATOM 593 N N . CYS A 1 82 ? -2.903 12.944 -7.053 1.00 94.25 82 CYS A N 1
ATOM 594 C CA . CYS A 1 82 ? -1.610 13.165 -7.702 1.00 94.25 82 CYS A CA 1
ATOM 595 C C . CYS A 1 82 ? -0.490 13.415 -6.682 1.00 94.25 82 CYS A C 1
ATOM 597 O O . CYS A 1 82 ? 0.553 12.766 -6.723 1.00 94.25 82 CYS A O 1
ATOM 599 N N . GLU A 1 83 ? -0.742 14.309 -5.727 1.00 95.81 83 GLU A N 1
ATOM 600 C CA . GLU A 1 83 ? 0.269 14.783 -4.782 1.00 95.81 83 GLU A CA 1
ATOM 601 C C . GLU A 1 83 ? 0.621 13.763 -3.691 1.00 95.81 83 GLU A C 1
ATOM 603 O O . GLU A 1 83 ? 1.659 13.903 -3.051 1.00 95.81 83 GLU A O 1
ATOM 608 N N . ALA A 1 84 ? -0.166 12.691 -3.518 1.00 95.44 84 ALA A N 1
ATOM 609 C CA . ALA A 1 84 ? 0.213 11.600 -2.615 1.00 95.44 84 ALA A CA 1
ATOM 610 C C . ALA A 1 84 ? 1.455 10.840 -3.104 1.00 95.44 84 ALA A C 1
ATOM 612 O O . ALA A 1 84 ? 2.190 10.300 -2.288 1.00 95.44 84 ALA A O 1
ATOM 613 N N . CYS A 1 85 ? 1.702 10.803 -4.418 1.00 95.19 85 CYS A N 1
ATOM 614 C CA . CYS A 1 85 ? 2.887 10.150 -4.990 1.00 95.19 85 CYS A CA 1
ATOM 615 C C . CYS A 1 85 ? 3.879 11.149 -5.593 1.00 95.19 85 CYS A C 1
ATOM 617 O O . CYS A 1 85 ? 5.081 10.902 -5.608 1.00 95.19 85 CYS A O 1
ATOM 619 N N . HIS A 1 86 ? 3.380 12.273 -6.106 1.00 95.75 86 HIS A N 1
ATOM 620 C CA . HIS A 1 86 ? 4.183 13.266 -6.815 1.00 95.75 86 HIS A CA 1
ATOM 621 C C . HIS A 1 86 ? 4.574 14.482 -5.962 1.00 95.75 86 HIS A C 1
ATOM 623 O O . HIS A 1 86 ? 5.278 15.367 -6.448 1.00 95.75 86 HIS A O 1
ATOM 629 N N . GLY A 1 87 ? 4.132 14.535 -4.701 1.00 93.56 87 GLY A N 1
ATOM 630 C CA . GLY A 1 87 ? 4.324 15.687 -3.824 1.00 93.56 87 GLY A CA 1
ATOM 631 C C . GLY A 1 87 ? 3.555 16.939 -4.279 1.00 93.56 87 GLY A C 1
ATOM 632 O O . GLY A 1 87 ? 2.802 16.883 -5.254 1.00 93.56 87 GLY A O 1
ATOM 633 N N . PRO A 1 88 ? 3.732 18.076 -3.579 1.00 93.94 88 PRO A N 1
ATOM 634 C CA . PRO A 1 88 ? 3.011 19.312 -3.878 1.00 93.94 88 PRO A CA 1
ATOM 635 C C . PRO A 1 88 ? 3.301 19.852 -5.286 1.00 93.94 88 PRO A C 1
ATOM 637 O O . PRO A 1 88 ? 4.452 20.084 -5.658 1.00 93.94 88 PRO A O 1
ATOM 640 N N . GLY A 1 89 ? 2.249 20.126 -6.056 1.00 94.25 89 GLY A N 1
ATOM 641 C CA . GLY A 1 89 ? 2.304 20.525 -7.463 1.00 94.25 89 GLY A CA 1
ATOM 642 C C . GLY A 1 89 ? 2.330 22.035 -7.716 1.00 94.25 89 GLY A C 1
ATOM 643 O O . GLY A 1 89 ? 2.125 22.459 -8.853 1.00 94.25 89 GLY A O 1
ATOM 644 N N . ALA A 1 90 ? 2.570 22.873 -6.701 1.00 95.38 90 ALA A N 1
ATOM 645 C CA . ALA A 1 90 ? 2.465 24.335 -6.825 1.00 95.38 90 ALA A CA 1
ATOM 646 C C . ALA A 1 90 ? 3.327 24.913 -7.968 1.00 95.38 90 ALA A C 1
ATOM 648 O O . ALA A 1 90 ? 2.856 25.733 -8.761 1.00 95.38 90 ALA A O 1
ATOM 649 N N . THR A 1 91 ? 4.571 24.443 -8.107 1.00 96.00 91 THR A N 1
ATOM 650 C CA . THR A 1 91 ? 5.465 24.855 -9.202 1.00 96.00 91 THR A CA 1
ATOM 651 C C . THR A 1 91 ? 4.946 24.387 -10.560 1.00 96.00 91 THR A C 1
ATOM 653 O O . THR A 1 91 ? 4.982 25.150 -11.526 1.00 96.00 91 THR A O 1
ATOM 656 N N . HIS A 1 92 ? 4.426 23.159 -10.647 1.00 95.38 92 HIS A N 1
ATOM 657 C CA . HIS A 1 92 ? 3.810 22.640 -11.867 1.00 95.38 92 HIS A CA 1
ATOM 658 C C . HIS A 1 92 ? 2.631 23.512 -12.317 1.00 95.38 92 HIS A C 1
ATOM 660 O O . HIS A 1 92 ? 2.582 23.899 -13.480 1.00 95.38 92 HIS A O 1
ATOM 666 N N . VAL A 1 93 ? 1.738 23.909 -11.407 1.00 95.75 93 VAL A N 1
ATOM 667 C CA . VAL A 1 93 ? 0.597 24.784 -11.733 1.00 95.75 93 VAL A CA 1
ATOM 668 C C . VAL A 1 93 ? 1.057 26.162 -12.217 1.00 95.75 93 VAL A C 1
ATOM 670 O O . VAL A 1 93 ? 0.532 26.674 -13.203 1.00 95.75 93 VAL A O 1
ATOM 673 N N . ALA A 1 94 ? 2.055 26.758 -11.559 1.00 97.50 94 ALA A N 1
ATOM 674 C CA . ALA A 1 94 ? 2.551 28.089 -11.913 1.00 97.50 94 ALA A CA 1
ATOM 675 C C . ALA A 1 94 ? 3.256 28.133 -13.281 1.00 97.50 94 ALA A C 1
ATOM 677 O O . ALA A 1 94 ? 3.218 29.152 -13.969 1.00 97.50 94 ALA A O 1
ATOM 678 N N . THR A 1 95 ? 3.914 27.039 -13.664 1.00 97.44 95 THR A N 1
ATOM 679 C CA . THR A 1 95 ? 4.745 26.959 -14.878 1.00 97.44 95 THR A CA 1
ATOM 680 C C . THR A 1 95 ? 4.067 26.236 -16.038 1.00 97.44 95 THR A C 1
ATOM 682 O O . THR A 1 95 ? 4.485 26.407 -17.179 1.00 97.44 95 THR A O 1
ATOM 685 N N . MET A 1 96 ? 3.038 25.432 -15.753 1.00 95.88 96 MET A N 1
ATOM 686 C CA . MET A 1 96 ? 2.398 24.492 -16.681 1.00 95.88 96 MET A CA 1
ATOM 687 C C . MET A 1 96 ? 3.375 23.482 -17.304 1.00 95.88 96 MET A C 1
ATOM 689 O O . MET A 1 96 ? 3.127 22.958 -18.389 1.00 95.88 96 MET A O 1
ATOM 693 N N . ASP A 1 97 ? 4.483 23.192 -16.619 1.00 96.44 97 ASP A N 1
ATOM 694 C CA . ASP A 1 97 ? 5.517 22.277 -17.095 1.00 96.44 97 ASP A CA 1
ATOM 695 C C . ASP A 1 97 ? 5.451 20.944 -16.338 1.00 96.44 97 ASP A C 1
ATOM 697 O O . ASP A 1 97 ? 5.473 20.899 -15.104 1.00 96.44 97 ASP A O 1
ATOM 701 N N . ALA A 1 98 ? 5.372 19.840 -17.081 1.00 93.69 98 ALA A N 1
ATOM 702 C CA . ALA A 1 98 ? 5.374 18.489 -16.528 1.00 93.69 98 ALA A CA 1
ATOM 703 C C . ALA A 1 98 ? 6.710 18.128 -15.858 1.00 93.69 98 ALA A C 1
ATOM 705 O O . ALA A 1 98 ? 6.728 17.290 -14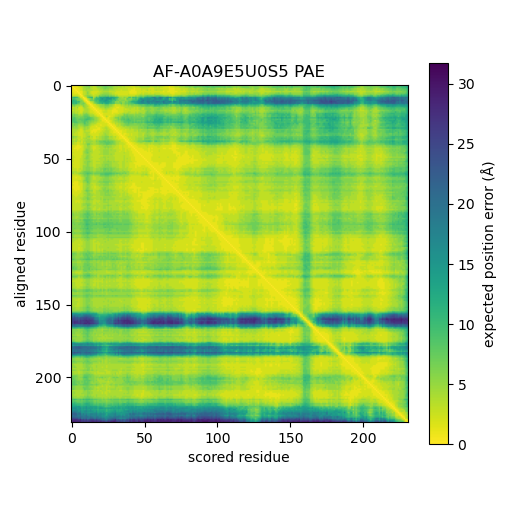.961 1.00 93.69 98 ALA A O 1
ATOM 706 N N . ALA A 1 99 ? 7.816 18.776 -16.236 1.00 94.88 99 ALA A N 1
ATOM 707 C CA . ALA A 1 99 ? 9.114 18.577 -15.594 1.00 94.88 99 ALA A CA 1
ATOM 708 C C . ALA A 1 99 ? 9.138 19.037 -14.124 1.00 94.88 99 ALA A C 1
ATOM 710 O O . ALA A 1 99 ? 10.009 18.617 -13.367 1.00 94.88 99 ALA A O 1
ATOM 711 N N . ASN A 1 100 ? 8.170 19.860 -13.705 1.00 95.38 100 ASN A N 1
ATOM 712 C CA . ASN A 1 100 ? 8.035 20.342 -12.328 1.00 95.38 100 ASN A CA 1
ATOM 713 C C . ASN A 1 100 ? 7.190 19.423 -11.432 1.00 95.38 100 ASN A C 1
ATOM 715 O O . ASN A 1 100 ? 6.839 19.806 -10.316 1.00 95.38 100 ASN A O 1
ATOM 719 N N . ILE A 1 101 ? 6.866 18.221 -11.910 1.00 95.50 101 ILE A N 1
ATOM 720 C CA . ILE A 1 101 ? 6.266 17.147 -11.122 1.00 95.50 101 ILE A CA 1
ATOM 721 C C . ILE A 1 101 ? 7.373 16.198 -10.659 1.00 95.50 101 ILE A C 1
ATOM 723 O O . ILE A 1 101 ? 8.144 15.688 -11.473 1.00 95.50 101 ILE A O 1
ATOM 727 N N . VAL A 1 102 ? 7.446 15.931 -9.352 1.00 94.69 102 VAL A N 1
ATOM 728 C CA . VAL A 1 102 ? 8.419 14.976 -8.806 1.00 94.69 102 VAL A CA 1
ATOM 729 C C . VAL A 1 102 ? 8.021 13.568 -9.224 1.00 94.69 102 VAL A C 1
ATOM 731 O O . VAL A 1 102 ? 6.867 13.176 -9.084 1.00 94.69 102 VAL A O 1
ATOM 734 N N . VAL A 1 103 ? 8.973 12.784 -9.723 1.00 95.50 103 VAL A N 1
ATOM 735 C CA . VAL A 1 103 ? 8.749 11.379 -10.076 1.00 95.50 103 VAL A CA 1
ATOM 736 C C . VAL A 1 103 ? 9.673 10.508 -9.238 1.00 95.50 103 VAL A C 1
ATOM 738 O O . VAL A 1 103 ? 10.876 10.464 -9.482 1.00 95.50 103 VAL A O 1
ATOM 741 N N . ASP A 1 104 ? 9.094 9.794 -8.276 1.00 95.94 104 ASP A N 1
ATOM 742 C CA . ASP A 1 104 ? 9.758 8.720 -7.540 1.00 95.94 104 ASP A CA 1
ATOM 743 C C . ASP A 1 104 ? 9.169 7.380 -7.990 1.00 95.94 104 ASP A C 1
ATOM 745 O O . ASP A 1 104 ? 7.997 7.076 -7.767 1.00 95.94 104 ASP A O 1
ATOM 749 N N . ASN A 1 105 ? 9.987 6.592 -8.681 1.00 95.44 105 ASN A N 1
ATOM 750 C CA . ASN A 1 105 ? 9.606 5.285 -9.201 1.00 95.44 105 ASN A CA 1
ATOM 751 C C . ASN A 1 105 ? 10.067 4.127 -8.305 1.00 95.44 105 ASN A C 1
ATOM 753 O O . ASN A 1 105 ? 9.961 2.967 -8.712 1.00 95.44 105 ASN A O 1
ATOM 757 N N . SER A 1 106 ? 10.599 4.420 -7.119 1.00 97.31 106 SER A N 1
ATOM 758 C CA . SER A 1 106 ? 11.074 3.410 -6.187 1.00 97.31 106 SER A CA 1
ATOM 759 C C . SER A 1 106 ? 9.923 2.583 -5.616 1.00 97.31 106 SER A C 1
ATOM 761 O O . SER A 1 106 ? 8.795 3.051 -5.449 1.00 97.31 106 SER A O 1
ATOM 763 N N . ALA A 1 107 ? 10.213 1.337 -5.243 1.00 96.88 107 ALA A N 1
ATOM 764 C CA . ALA A 1 107 ? 9.275 0.535 -4.463 1.00 96.88 107 ALA A CA 1
ATOM 765 C C . ALA A 1 107 ? 8.916 1.199 -3.118 1.00 96.88 107 ALA A C 1
ATOM 767 O O . ALA A 1 107 ? 7.795 1.032 -2.637 1.00 96.88 107 ALA A O 1
ATOM 768 N N . ALA A 1 108 ? 9.838 1.981 -2.542 1.00 96.62 108 ALA A N 1
ATOM 769 C CA . ALA A 1 108 ? 9.643 2.681 -1.275 1.00 96.62 108 ALA A CA 1
ATOM 770 C C . ALA A 1 108 ? 8.518 3.724 -1.342 1.00 96.62 108 ALA A C 1
ATOM 772 O O . ALA A 1 108 ? 7.772 3.857 -0.374 1.00 96.62 108 ALA A O 1
ATOM 773 N N . MET A 1 109 ? 8.332 4.394 -2.486 1.00 96.31 109 MET A N 1
ATOM 774 C CA . MET A 1 109 ? 7.194 5.296 -2.700 1.00 96.31 109 MET A CA 1
ATOM 775 C C . MET A 1 109 ? 5.860 4.561 -2.514 1.00 96.31 109 MET A C 1
ATOM 777 O O . MET A 1 109 ? 4.984 5.007 -1.779 1.00 96.31 109 MET A O 1
ATOM 781 N N . CYS A 1 110 ? 5.717 3.373 -3.104 1.00 95.56 110 CYS A N 1
ATOM 782 C CA . CYS A 1 110 ? 4.527 2.542 -2.904 1.00 95.56 110 CYS A CA 1
ATOM 783 C C . CYS A 1 110 ? 4.436 2.011 -1.463 1.00 95.56 110 CYS A C 1
ATOM 785 O O . CYS A 1 110 ? 3.341 1.879 -0.913 1.00 95.56 110 CYS A O 1
ATOM 787 N N . GLY A 1 111 ? 5.590 1.727 -0.855 1.00 96.00 111 GLY A N 1
ATOM 788 C CA . GLY A 1 111 ? 5.739 1.286 0.529 1.00 96.00 111 GLY A CA 1
ATOM 789 C C . GLY A 1 111 ? 5.290 2.306 1.577 1.00 96.00 111 GLY A C 1
ATOM 790 O O . GLY A 1 111 ? 5.115 1.924 2.725 1.00 96.00 111 GLY A O 1
ATOM 791 N N . GLN A 1 112 ? 5.019 3.563 1.210 1.00 94.62 112 GLN A N 1
ATOM 792 C CA . GLN A 1 112 ? 4.388 4.520 2.128 1.00 94.62 112 GLN A CA 1
ATOM 793 C C . GLN A 1 112 ? 3.004 4.048 2.600 1.00 94.62 112 GLN A C 1
ATOM 795 O O . GLN A 1 112 ? 2.599 4.354 3.715 1.00 94.62 112 GLN A O 1
ATOM 800 N N . CYS A 1 113 ? 2.297 3.284 1.758 1.00 95.06 113 CYS A N 1
ATOM 801 C CA . CYS A 1 113 ? 0.979 2.722 2.069 1.00 95.06 113 CYS A CA 1
ATOM 802 C C . CYS A 1 113 ? 0.970 1.188 2.031 1.00 95.06 113 CYS A C 1
ATOM 804 O O . CYS A 1 113 ? 0.295 0.530 2.818 1.00 95.06 113 CYS A O 1
ATOM 806 N N . HIS A 1 114 ? 1.719 0.595 1.100 1.00 94.31 114 HIS A N 1
ATOM 807 C CA . HIS A 1 114 ? 1.786 -0.850 0.896 1.00 94.31 114 HIS A CA 1
ATOM 808 C C . HIS A 1 114 ? 2.885 -1.514 1.731 1.00 94.31 114 HIS A C 1
ATOM 810 O O . HIS A 1 114 ? 3.521 -2.456 1.258 1.00 94.31 114 HIS A O 1
ATOM 816 N N . ALA A 1 115 ? 3.104 -1.042 2.961 1.00 94.44 115 ALA A N 1
ATOM 817 C CA . ALA A 1 115 ? 4.024 -1.662 3.906 1.00 94.44 115 ALA A CA 1
ATOM 818 C C . ALA A 1 115 ? 3.427 -1.789 5.307 1.00 94.44 115 ALA A C 1
ATOM 820 O O . ALA A 1 115 ? 2.699 -0.911 5.770 1.00 94.44 115 ALA A O 1
ATOM 821 N N . ARG A 1 116 ? 3.785 -2.864 6.018 1.00 89.75 116 ARG A N 1
ATOM 822 C CA . ARG A 1 116 ? 3.349 -3.107 7.398 1.00 89.75 116 ARG A CA 1
ATOM 823 C C . ARG A 1 116 ? 4.507 -3.204 8.367 1.00 89.75 116 ARG A C 1
ATOM 825 O O . ARG A 1 116 ? 5.326 -4.105 8.248 1.00 89.75 116 ARG A O 1
ATOM 832 N N . GLY A 1 117 ? 4.494 -2.344 9.385 1.00 90.50 117 GLY A N 1
ATOM 833 C CA . GLY A 1 117 ? 5.532 -2.336 10.412 1.00 90.50 117 GLY A CA 1
ATOM 834 C C . GLY A 1 117 ? 6.912 -2.098 9.801 1.00 90.50 117 GLY A C 1
ATOM 835 O O . GLY A 1 117 ? 7.059 -1.259 8.918 1.00 90.50 117 GLY A O 1
ATOM 836 N N . ASP A 1 118 ? 7.906 -2.848 10.269 1.00 92.56 118 ASP A N 1
ATOM 837 C CA . ASP A 1 118 ? 9.257 -2.819 9.708 1.00 92.56 118 ASP A CA 1
ATOM 838 C C . ASP A 1 118 ? 9.268 -3.402 8.276 1.00 92.56 118 ASP A C 1
ATOM 840 O O . ASP A 1 118 ? 8.903 -4.572 8.112 1.00 92.56 118 ASP A O 1
ATOM 844 N N . PRO A 1 119 ? 9.726 -2.649 7.253 1.00 92.12 119 PRO A N 1
ATOM 845 C CA . PRO A 1 119 ? 9.877 -3.137 5.880 1.00 92.12 119 PRO A CA 1
ATOM 846 C C . PRO A 1 119 ? 10.658 -4.448 5.727 1.00 92.12 119 PRO A C 1
ATOM 848 O O . PRO A 1 119 ? 10.434 -5.177 4.763 1.00 92.12 119 PRO A O 1
ATOM 851 N N . ALA A 1 120 ? 11.565 -4.764 6.655 1.00 90.44 120 ALA A N 1
ATOM 852 C CA . ALA A 1 120 ? 12.357 -5.992 6.634 1.00 90.44 120 ALA A CA 1
ATOM 853 C C . ALA A 1 120 ? 11.606 -7.224 7.176 1.00 90.44 120 ALA A C 1
ATOM 855 O O . ALA A 1 120 ? 12.121 -8.340 7.096 1.00 90.44 120 ALA A O 1
ATOM 856 N N . THR A 1 121 ? 10.403 -7.048 7.729 1.00 92.38 121 THR A N 1
ATOM 857 C CA . THR A 1 121 ? 9.638 -8.115 8.386 1.00 92.38 121 THR A CA 1
ATOM 858 C C . THR A 1 121 ? 8.306 -8.357 7.687 1.00 92.38 121 THR A C 1
ATOM 860 O O . THR A 1 121 ? 7.570 -7.423 7.386 1.00 92.38 121 THR A O 1
ATOM 863 N N . ILE A 1 122 ? 7.941 -9.625 7.483 1.00 92.94 122 ILE A N 1
ATOM 864 C CA . ILE A 1 122 ? 6.614 -10.007 6.984 1.00 92.94 122 ILE A CA 1
ATOM 865 C C . ILE A 1 122 ? 5.777 -10.493 8.160 1.00 92.94 122 ILE A C 1
ATOM 867 O O . ILE A 1 122 ? 5.934 -11.616 8.634 1.00 92.94 122 ILE A O 1
ATOM 871 N N . ALA A 1 123 ? 4.874 -9.638 8.632 1.00 90.81 123 ALA A N 1
ATOM 872 C CA . ALA A 1 123 ? 3.951 -10.005 9.695 1.00 90.81 123 ALA A CA 1
ATOM 873 C C . ALA A 1 123 ? 2.885 -10.982 9.176 1.00 90.81 123 ALA A C 1
ATOM 875 O O . ALA A 1 123 ? 2.261 -10.745 8.137 1.00 90.81 123 ALA A O 1
ATOM 876 N N . THR A 1 124 ? 2.627 -12.043 9.937 1.00 90.31 124 THR A N 1
ATOM 877 C CA . THR A 1 124 ? 1.603 -13.043 9.622 1.00 90.31 124 THR A CA 1
ATOM 878 C C . THR A 1 124 ? 0.618 -13.191 10.780 1.00 90.31 124 THR A C 1
ATOM 880 O O . THR A 1 124 ? 0.914 -12.839 11.921 1.00 90.31 124 THR A O 1
ATOM 883 N N . SER A 1 125 ? -0.595 -13.651 10.484 1.00 88.19 125 SER A N 1
ATOM 884 C CA . SER A 1 125 ? -1.592 -14.021 11.489 1.00 88.19 125 SER A CA 1
ATOM 885 C C . SER A 1 125 ? -2.606 -14.988 10.892 1.00 88.19 125 SER A C 1
ATOM 887 O O . SER A 1 125 ? -2.983 -14.881 9.723 1.00 88.19 125 SER A O 1
ATOM 889 N N . GLY A 1 126 ? -3.038 -15.977 11.679 1.00 86.31 126 GLY A N 1
ATOM 890 C CA . GLY A 1 126 ? -4.023 -16.967 11.231 1.00 86.31 126 GLY A CA 1
ATOM 891 C C . GLY A 1 126 ? -3.587 -17.775 10.000 1.00 86.31 126 GLY A C 1
ATOM 892 O O . GLY A 1 126 ? -4.441 -18.323 9.305 1.00 86.31 126 GLY A O 1
ATOM 893 N N . GLY A 1 127 ? -2.278 -17.851 9.732 1.00 87.50 127 GLY A N 1
ATOM 894 C CA . GLY A 1 127 ? -1.711 -18.597 8.606 1.00 87.50 127 GLY A CA 1
ATOM 895 C C . GLY A 1 127 ? -1.595 -17.852 7.299 1.00 87.50 127 GLY A C 1
ATOM 896 O O . GLY A 1 127 ? -1.339 -18.477 6.273 1.00 87.50 127 GLY A O 1
ATOM 897 N N . PHE A 1 128 ? -1.809 -16.545 7.332 1.00 91.38 128 PHE A N 1
ATOM 898 C CA . PHE A 1 128 ? -1.712 -15.690 6.167 1.00 91.38 128 PHE A CA 1
ATOM 899 C C . PHE A 1 128 ? -0.803 -14.512 6.462 1.00 91.38 128 PHE A C 1
ATOM 901 O O . PHE A 1 128 ? -0.667 -14.077 7.607 1.00 91.38 128 PHE A O 1
ATOM 908 N N . ILE A 1 129 ? -0.212 -13.974 5.404 1.00 93.06 129 ILE A N 1
ATOM 909 C CA . ILE A 1 129 ? 0.465 -12.685 5.461 1.00 93.06 129 ILE A CA 1
ATOM 910 C C . ILE A 1 129 ? -0.589 -11.620 5.774 1.00 93.06 129 ILE A C 1
ATOM 912 O O . ILE A 1 129 ? -1.709 -11.653 5.249 1.00 93.06 129 ILE A O 1
ATOM 916 N N . ASN A 1 130 ? -0.245 -10.687 6.654 1.00 91.69 130 ASN A N 1
ATOM 917 C CA . ASN A 1 130 ? -1.133 -9.590 6.999 1.00 91.69 130 ASN A CA 1
ATOM 918 C C . ASN A 1 130 ? -1.299 -8.627 5.818 1.00 91.69 130 ASN A C 1
ATOM 920 O O . ASN A 1 130 ? -0.430 -8.477 4.963 1.00 91.69 130 ASN A O 1
ATOM 924 N N . HIS A 1 131 ? -2.437 -7.948 5.787 1.00 90.06 131 HIS A N 1
ATOM 925 C CA . HIS A 1 131 ? -2.766 -6.986 4.743 1.00 90.06 131 HIS A CA 1
ATOM 926 C C . HIS A 1 131 ? -1.747 -5.860 4.587 1.00 90.06 131 HIS A C 1
ATOM 928 O O . HIS A 1 131 ? -1.031 -5.537 5.537 1.00 90.06 131 HIS A O 1
ATOM 934 N N . TYR A 1 132 ? -1.738 -5.306 3.365 1.00 88.88 132 TYR A N 1
ATOM 935 C CA . TYR A 1 132 ? -0.865 -4.236 2.866 1.00 88.88 132 TYR A CA 1
ATOM 936 C C . TYR A 1 132 ? 0.646 -4.491 3.019 1.00 88.88 132 TYR A C 1
ATOM 938 O O . TYR A 1 132 ? 1.426 -3.556 3.020 1.00 88.88 132 TYR A O 1
ATOM 946 N N . ALA A 1 133 ? 1.093 -5.745 3.107 1.00 94.88 133 ALA A N 1
ATOM 947 C CA . ALA A 1 133 ? 2.513 -6.079 3.242 1.00 94.88 133 ALA A CA 1
ATOM 948 C C . ALA A 1 133 ? 3.265 -6.235 1.900 1.00 94.88 133 ALA A C 1
ATOM 950 O O . ALA A 1 133 ? 4.354 -6.803 1.885 1.00 94.88 133 ALA A O 1
ATOM 951 N N . GLN A 1 134 ? 2.721 -5.772 0.764 1.00 95.06 134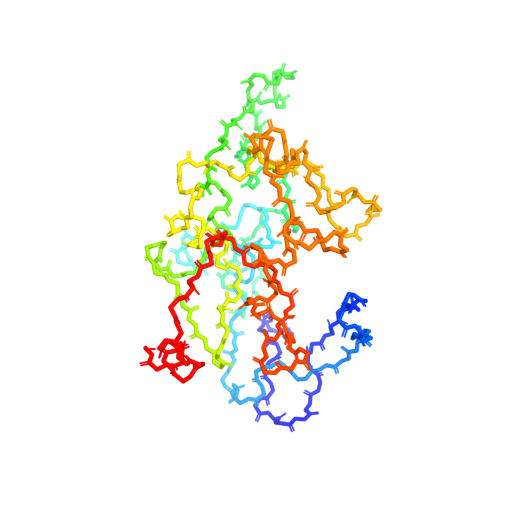 GLN A N 1
ATOM 952 C CA . GLN A 1 134 ? 3.305 -6.071 -0.556 1.00 95.06 134 GLN A CA 1
ATOM 953 C C . GLN A 1 134 ? 4.738 -5.550 -0.711 1.00 95.06 134 GLN A C 1
ATOM 955 O O . GLN A 1 134 ? 5.553 -6.210 -1.352 1.00 95.06 134 GLN A O 1
ATOM 960 N N . TYR A 1 135 ? 5.062 -4.400 -0.117 1.00 97.06 135 TYR A N 1
ATOM 961 C CA . TYR A 1 135 ? 6.423 -3.872 -0.097 1.00 97.06 135 TYR A CA 1
ATOM 962 C C . TYR A 1 135 ? 7.361 -4.773 0.712 1.00 97.06 135 TYR A C 1
ATOM 964 O O . TYR A 1 135 ? 8.411 -5.161 0.204 1.00 97.06 135 TYR A O 1
ATOM 972 N N . ASN A 1 136 ? 6.955 -5.182 1.920 1.00 97.19 136 ASN A N 1
ATOM 973 C CA . ASN A 1 136 ? 7.715 -6.118 2.754 1.00 97.19 136 ASN A CA 1
ATOM 974 C C . ASN A 1 136 ? 7.981 -7.435 2.003 1.00 97.19 136 ASN A C 1
ATOM 976 O O . ASN A 1 136 ? 9.102 -7.940 1.970 1.00 97.19 136 ASN A O 1
ATOM 980 N N . GLU A 1 137 ? 6.942 -7.978 1.361 1.00 96.56 137 GLU A N 1
ATOM 981 C CA . GLU A 1 137 ? 7.022 -9.200 0.561 1.00 96.56 137 GLU A CA 1
ATOM 982 C C . GLU A 1 137 ? 7.977 -9.048 -0.627 1.00 96.56 137 GLU A C 1
ATOM 984 O O . GLU A 1 137 ? 8.802 -9.930 -0.857 1.00 96.56 137 GLU A O 1
ATOM 989 N N . LEU A 1 138 ? 7.906 -7.934 -1.362 1.00 96.62 138 LEU A N 1
ATOM 990 C CA . LEU A 1 138 ? 8.784 -7.679 -2.504 1.00 96.62 138 LEU A CA 1
ATOM 991 C C . LEU A 1 138 ? 10.253 -7.637 -2.070 1.00 96.62 138 LEU A C 1
ATOM 993 O O . LEU A 1 138 ? 11.085 -8.287 -2.703 1.00 96.62 138 LEU A O 1
ATOM 997 N N . LEU A 1 139 ? 10.560 -6.922 -0.981 1.00 96.00 139 LEU A N 1
ATOM 998 C CA . LEU A 1 139 ? 11.920 -6.802 -0.448 1.00 96.00 139 LEU A CA 1
ATOM 999 C C . LEU A 1 139 ? 12.504 -8.148 -0.000 1.00 96.00 139 LEU A C 1
ATOM 1001 O O . LEU A 1 139 ? 13.694 -8.392 -0.192 1.00 96.00 139 LEU A O 1
ATOM 1005 N N . ALA A 1 140 ? 11.684 -9.034 0.565 1.00 94.62 140 ALA A N 1
ATOM 1006 C CA . ALA A 1 140 ? 12.110 -10.378 0.959 1.00 94.62 140 AL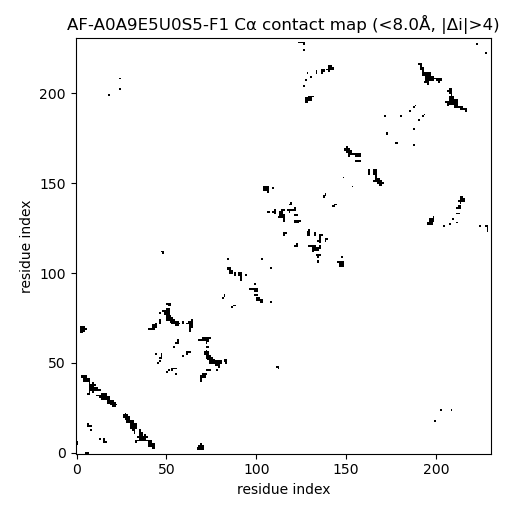A A CA 1
ATOM 1007 C C . ALA A 1 140 ? 12.099 -11.391 -0.206 1.00 94.62 140 ALA A C 1
ATOM 1009 O O . ALA A 1 140 ? 12.688 -12.471 -0.110 1.00 94.62 140 ALA A O 1
ATOM 1010 N N . GLY A 1 141 ? 11.379 -11.079 -1.283 1.00 93.62 141 GLY A N 1
ATOM 1011 C CA . GLY A 1 141 ? 11.076 -11.985 -2.382 1.00 93.62 141 GLY A CA 1
ATOM 1012 C C . GLY A 1 141 ? 12.147 -12.056 -3.470 1.00 93.62 141 GLY A C 1
ATOM 1013 O O . GLY A 1 141 ? 13.169 -11.371 -3.460 1.00 93.62 141 GLY A O 1
ATOM 1014 N N . ALA A 1 142 ? 11.881 -12.884 -4.486 1.00 94.62 142 ALA A N 1
ATOM 1015 C CA . ALA A 1 142 ? 12.804 -13.092 -5.611 1.00 94.62 142 ALA A CA 1
ATOM 1016 C C . ALA A 1 142 ? 12.994 -11.853 -6.514 1.00 94.62 142 ALA A C 1
ATOM 1018 O O . ALA A 1 142 ? 13.906 -11.830 -7.339 1.00 94.62 142 ALA A O 1
ATOM 1019 N N . HIS A 1 143 ? 12.140 -10.838 -6.365 1.00 96.56 143 HIS A N 1
ATOM 1020 C CA . HIS A 1 143 ? 12.169 -9.592 -7.131 1.00 96.56 143 HIS A CA 1
ATOM 1021 C C . HIS A 1 143 ? 12.561 -8.378 -6.278 1.00 96.56 143 HIS A C 1
ATOM 1023 O O . HIS A 1 143 ? 12.233 -7.256 -6.643 1.00 96.56 143 HIS A O 1
ATOM 1029 N N . SER A 1 144 ? 13.301 -8.570 -5.184 1.00 96.38 144 SER A N 1
ATOM 1030 C CA . SER A 1 144 ? 13.716 -7.488 -4.275 1.00 96.38 144 SER A CA 1
ATOM 1031 C C . SER A 1 144 ? 14.519 -6.357 -4.927 1.00 96.38 144 SER A C 1
ATOM 1033 O O . SER A 1 144 ? 14.525 -5.237 -4.431 1.00 96.38 144 SER A O 1
ATOM 1035 N N . ALA A 1 145 ? 15.164 -6.625 -6.065 1.00 96.31 145 ALA A N 1
ATOM 1036 C CA . ALA A 1 145 ? 15.875 -5.626 -6.864 1.00 96.31 145 ALA A CA 1
ATOM 1037 C C . ALA A 1 145 ? 14.988 -4.898 -7.901 1.00 96.31 145 ALA A C 1
ATOM 1039 O O . ALA A 1 145 ? 15.510 -4.173 -8.748 1.00 96.31 145 ALA A O 1
ATOM 1040 N N . ARG A 1 146 ? 13.672 -5.139 -7.906 1.00 96.94 146 ARG A N 1
ATOM 1041 C CA . ARG A 1 146 ? 12.701 -4.517 -8.820 1.00 96.94 146 ARG A CA 1
ATOM 1042 C C . ARG A 1 146 ? 11.858 -3.483 -8.094 1.00 96.94 146 ARG A C 1
ATOM 1044 O O . ARG A 1 146 ? 11.673 -3.552 -6.884 1.00 96.94 146 ARG A O 1
ATOM 1051 N N . ASN A 1 147 ? 11.301 -2.559 -8.863 1.00 97.38 147 ASN A N 1
ATOM 1052 C CA . ASN A 1 147 ? 10.321 -1.599 -8.382 1.00 97.38 147 ASN A CA 1
ATOM 1053 C C . ASN A 1 147 ? 8.904 -2.023 -8.769 1.00 97.38 147 ASN A C 1
ATOM 1055 O O . ASN A 1 147 ? 8.688 -2.695 -9.776 1.00 97.38 147 ASN A O 1
ATOM 1059 N N . CYS A 1 148 ? 7.908 -1.574 -8.006 1.00 95.50 148 CYS A N 1
ATOM 1060 C CA . CYS A 1 148 ? 6.499 -1.880 -8.268 1.00 95.50 148 CYS A CA 1
ATOM 1061 C C . CYS A 1 148 ? 6.090 -1.485 -9.694 1.00 95.50 148 CYS A C 1
ATOM 1063 O O . CYS A 1 148 ? 5.382 -2.226 -10.380 1.00 95.50 148 CYS A O 1
ATOM 1065 N N . VAL A 1 149 ? 6.590 -0.334 -10.158 1.00 95.31 149 VAL A N 1
ATOM 1066 C CA . VAL A 1 149 ? 6.290 0.195 -11.491 1.00 95.31 149 VAL A CA 1
ATOM 1067 C C . VAL A 1 149 ? 6.926 -0.607 -12.627 1.00 95.31 149 VAL A C 1
ATOM 1069 O O . VAL A 1 149 ? 6.559 -0.421 -13.783 1.00 95.31 149 VAL A O 1
ATOM 1072 N N . ASP A 1 150 ? 7.857 -1.521 -12.348 1.00 96.12 150 ASP A N 1
ATOM 1073 C CA . ASP A 1 150 ? 8.404 -2.406 -13.381 1.00 96.12 150 ASP A CA 1
ATOM 1074 C C . ASP A 1 150 ? 7.310 -3.337 -13.925 1.00 96.12 150 ASP A C 1
ATOM 1076 O O . ASP A 1 150 ? 7.315 -3.663 -15.111 1.00 96.12 150 ASP A O 1
ATOM 1080 N N . CYS A 1 151 ? 6.324 -3.681 -13.087 1.00 94.19 151 CYS A N 1
ATOM 1081 C CA . CYS A 1 151 ? 5.194 -4.543 -13.440 1.00 94.19 151 CYS A CA 1
ATOM 1082 C C . CYS A 1 151 ? 3.849 -3.807 -13.470 1.00 94.19 151 CYS A C 1
ATOM 1084 O O . CYS A 1 151 ? 2.995 -4.158 -14.283 1.00 94.19 151 CYS A O 1
ATOM 1086 N N . HIS A 1 152 ? 3.647 -2.797 -12.618 1.00 93.25 152 HIS A N 1
ATOM 1087 C CA . HIS A 1 152 ? 2.372 -2.091 -12.468 1.00 93.25 152 HIS A CA 1
ATOM 1088 C C . HIS A 1 152 ? 2.394 -0.676 -13.062 1.00 93.25 152 HIS A C 1
ATOM 1090 O O . HIS A 1 152 ? 3.395 0.033 -13.037 1.00 93.25 152 HIS A O 1
ATOM 1096 N N . SER A 1 153 ? 1.251 -0.233 -13.572 1.00 91.81 153 SER A N 1
ATOM 1097 C CA . SER A 1 153 ? 0.980 1.154 -13.933 1.00 91.81 153 SER A CA 1
ATOM 1098 C C . SER A 1 153 ? 0.325 1.868 -12.745 1.00 91.81 153 SER A C 1
ATOM 1100 O O . SER A 1 153 ? -0.811 1.528 -12.404 1.00 91.81 153 SER A O 1
ATOM 1102 N N . PRO A 1 154 ? 0.976 2.877 -12.135 1.00 90.44 154 PRO A N 1
ATOM 1103 C CA . PRO A 1 154 ? 0.411 3.595 -10.990 1.00 90.44 154 PRO A CA 1
ATOM 1104 C C . PRO A 1 154 ? -0.779 4.488 -11.374 1.00 90.44 154 PRO A C 1
ATOM 1106 O O . PRO A 1 154 ? -1.578 4.858 -10.523 1.00 90.44 154 PRO A O 1
ATOM 1109 N N . HIS A 1 155 ? -0.942 4.806 -12.663 1.00 90.12 155 HIS A N 1
ATOM 1110 C CA . HIS A 1 155 ? -2.041 5.642 -13.163 1.00 90.12 155 HIS A CA 1
ATOM 1111 C C . HIS A 1 155 ? -3.288 4.838 -13.562 1.00 90.12 155 HIS A C 1
ATOM 1113 O O . HIS A 1 155 ? -4.277 5.411 -14.019 1.00 90.12 155 HIS A O 1
ATOM 1119 N N . THR A 1 156 ? -3.259 3.509 -13.426 1.00 84.25 156 THR A N 1
ATOM 1120 C CA . THR A 1 156 ? -4.371 2.637 -13.824 1.00 84.25 156 THR A CA 1
ATOM 1121 C C . THR A 1 156 ? -5.181 2.214 -12.602 1.00 84.25 156 THR A C 1
ATOM 1123 O O . THR A 1 156 ? -4.729 1.411 -11.790 1.00 84.25 156 THR A O 1
ATOM 1126 N N . GLY A 1 157 ? -6.401 2.739 -12.470 1.00 69.31 157 GLY A N 1
ATOM 1127 C CA . GLY A 1 157 ? -7.285 2.420 -11.346 1.00 69.31 157 GLY A CA 1
ATOM 1128 C C . GLY A 1 157 ? -7.807 0.979 -11.381 1.00 69.31 157 GLY A C 1
ATOM 1129 O O . GLY A 1 157 ? -8.258 0.501 -12.416 1.00 69.31 157 GLY A O 1
ATOM 1130 N N . VAL A 1 158 ? -7.817 0.306 -10.227 1.00 64.12 158 VAL A N 1
ATOM 1131 C CA . VAL A 1 158 ? -8.145 -1.132 -10.112 1.00 64.12 158 VAL A CA 1
ATOM 1132 C C . VAL A 1 158 ? -9.629 -1.454 -9.870 1.00 64.12 158 VAL A C 1
ATOM 1134 O O . VAL A 1 158 ? -10.003 -2.623 -9.898 1.00 64.12 158 VAL A O 1
ATOM 1137 N N . ARG A 1 159 ? -10.484 -0.453 -9.598 1.00 56.34 159 ARG A N 1
ATOM 1138 C CA . ARG A 1 159 ? -11.856 -0.682 -9.086 1.00 56.34 159 ARG A CA 1
ATOM 1139 C C . ARG A 1 159 ? -13.005 -0.183 -9.973 1.00 56.34 159 ARG A C 1
ATOM 1141 O O . ARG A 1 159 ? -14.100 -0.724 -9.866 1.00 56.34 159 ARG A O 1
ATOM 1148 N N . TYR A 1 160 ? -12.787 0.810 -10.840 1.00 50.00 160 TYR A N 1
ATOM 1149 C CA . TYR A 1 160 ? -13.878 1.457 -11.602 1.00 50.00 160 TYR A CA 1
ATOM 1150 C C . TYR A 1 160 ? -13.726 1.421 -13.125 1.00 50.00 160 TYR A C 1
ATOM 1152 O O . TYR A 1 160 ? -14.646 1.795 -13.844 1.00 50.00 160 TYR A O 1
ATOM 1160 N N . GLY A 1 161 ? -12.607 0.915 -13.628 1.00 42.31 161 GLY A N 1
ATOM 1161 C CA . GLY A 1 161 ? -12.499 0.455 -15.002 1.00 42.31 161 GLY A CA 1
ATOM 1162 C C . GLY A 1 161 ? -12.318 -1.049 -14.963 1.00 42.31 161 GLY A C 1
ATOM 1163 O O . GLY A 1 161 ? -11.684 -1.565 -14.047 1.00 42.31 161 GLY A O 1
ATOM 1164 N N . GLN A 1 162 ? -12.825 -1.757 -15.962 1.00 46.22 162 GLN A N 1
ATOM 1165 C CA . GLN A 1 162 ? -12.332 -3.076 -16.368 1.00 46.22 162 GLN A CA 1
ATOM 1166 C C . GLN A 1 162 ? -10.847 -2.962 -16.781 1.00 46.22 162 GLN A C 1
ATOM 1168 O O . GLN A 1 162 ? -10.480 -3.172 -17.932 1.00 46.22 162 GLN A O 1
ATOM 1173 N N . ALA A 1 163 ? -9.993 -2.494 -15.878 1.00 48.47 163 ALA A N 1
ATOM 1174 C CA . ALA A 1 163 ? -8.634 -2.109 -16.158 1.00 48.47 163 ALA A CA 1
ATOM 1175 C C . ALA A 1 163 ? -7.771 -3.360 -16.036 1.00 48.47 163 ALA A C 1
ATOM 1177 O O . ALA A 1 163 ? -7.559 -3.881 -14.939 1.00 48.47 163 ALA A O 1
ATOM 1178 N N . ALA A 1 164 ? -7.370 -3.859 -17.207 1.00 51.19 164 ALA A N 1
ATOM 1179 C CA . ALA A 1 164 ? -6.367 -4.886 -17.466 1.00 51.19 164 ALA A CA 1
ATOM 1180 C C . ALA A 1 164 ? -5.671 -5.422 -16.201 1.00 51.19 164 ALA A C 1
ATOM 1182 O O . ALA A 1 164 ? -4.751 -4.799 -15.673 1.00 51.19 164 ALA A O 1
ATOM 1183 N N . ALA A 1 165 ? -6.135 -6.572 -15.705 1.00 62.44 165 ALA A N 1
ATOM 1184 C CA . ALA A 1 165 ? -5.411 -7.396 -14.737 1.00 62.44 165 ALA A CA 1
ATOM 1185 C C . ALA A 1 165 ? -4.838 -6.661 -13.497 1.00 62.44 165 ALA A C 1
ATOM 1187 O O . ALA A 1 165 ? -3.786 -7.046 -12.999 1.00 62.44 165 ALA A O 1
ATOM 1188 N N . GLY A 1 166 ? -5.502 -5.618 -12.976 1.00 65.31 166 GLY A N 1
ATOM 1189 C CA . GLY A 1 166 ? -5.022 -4.896 -11.785 1.00 65.31 166 GLY A CA 1
ATOM 1190 C C . GLY A 1 166 ? -3.888 -3.904 -12.067 1.00 65.31 166 GLY A C 1
ATOM 1191 O O . GLY A 1 166 ? -2.987 -3.735 -11.246 1.00 65.31 166 GLY A O 1
ATOM 1192 N N . GLY A 1 167 ? -3.911 -3.268 -13.242 1.00 81.00 167 GLY A N 1
ATOM 1193 C CA . GLY A 1 167 ? -2.905 -2.283 -13.637 1.00 81.00 167 GLY A CA 1
ATOM 1194 C C . GLY A 1 167 ? -1.574 -2.909 -14.049 1.00 81.00 167 GLY A C 1
ATOM 1195 O O . GLY A 1 167 ? -0.565 -2.215 -14.063 1.00 81.00 167 GLY A O 1
ATOM 1196 N N . ILE A 1 168 ? -1.546 -4.202 -14.373 1.00 87.69 168 ILE A N 1
ATOM 1197 C CA . ILE A 1 168 ? -0.342 -4.877 -14.869 1.00 87.69 168 ILE A CA 1
ATOM 1198 C C . ILE A 1 168 ? -0.003 -4.349 -16.266 1.00 87.69 168 ILE A C 1
ATOM 1200 O O . ILE A 1 168 ? -0.834 -4.392 -17.173 1.00 87.69 168 ILE A O 1
ATOM 1204 N N . ARG A 1 169 ? 1.230 -3.865 -16.434 1.00 90.25 169 ARG A N 1
ATOM 1205 C CA . ARG A 1 169 ? 1.781 -3.384 -17.711 1.00 90.25 169 ARG A CA 1
ATOM 1206 C C . ARG A 1 169 ? 2.860 -4.295 -18.304 1.00 90.25 169 ARG A C 1
ATOM 1208 O O . ARG A 1 169 ? 3.136 -4.172 -19.490 1.00 90.25 169 ARG A O 1
ATOM 1215 N N . THR A 1 170 ? 3.435 -5.192 -17.499 1.00 92.12 170 THR A N 1
ATOM 1216 C CA . THR A 1 170 ? 4.499 -6.126 -17.908 1.00 92.12 170 THR A CA 1
ATOM 1217 C C . THR A 1 170 ? 4.110 -7.542 -17.500 1.00 92.12 170 THR A C 1
ATOM 1219 O O . THR A 1 170 ? 3.826 -7.795 -16.326 1.00 92.12 170 THR A O 1
ATOM 1222 N N . ALA A 1 171 ? 4.086 -8.472 -18.450 1.00 90.69 171 ALA A N 1
ATOM 1223 C CA . ALA A 1 171 ? 3.794 -9.875 -18.189 1.00 90.69 171 ALA A CA 1
ATOM 1224 C C . ALA A 1 171 ? 5.051 -10.623 -17.718 1.00 90.69 171 ALA A C 1
ATOM 1226 O O . ALA A 1 171 ? 6.179 -10.261 -18.045 1.00 90.69 171 ALA A O 1
ATOM 1227 N N . CYS A 1 172 ? 4.876 -11.733 -16.993 1.00 91.94 172 CYS A N 1
ATOM 1228 C CA . CYS A 1 172 ? 6.008 -12.529 -16.497 1.00 91.94 172 CYS A CA 1
ATOM 1229 C C . CYS A 1 172 ? 6.938 -12.995 -17.632 1.00 91.94 172 CYS A C 1
ATOM 1231 O O . CYS A 1 172 ? 8.158 -13.012 -17.477 1.00 91.94 172 CYS A O 1
ATOM 1233 N N . VAL A 1 173 ? 6.353 -13.367 -18.775 1.00 91.00 173 VAL A N 1
ATOM 1234 C CA . VAL A 1 173 ? 7.066 -13.905 -19.944 1.00 91.00 173 VAL A CA 1
ATOM 1235 C C . VAL A 1 173 ? 7.917 -12.867 -20.677 1.00 91.00 173 VAL A C 1
ATOM 1237 O O . VAL A 1 173 ? 8.809 -13.260 -21.425 1.00 91.00 173 VAL A O 1
ATOM 1240 N N . ASP A 1 174 ? 7.703 -11.572 -20.424 1.00 93.19 174 ASP A N 1
ATOM 1241 C CA . ASP A 1 174 ? 8.489 -10.500 -21.044 1.00 93.19 174 ASP A CA 1
ATOM 1242 C C . ASP A 1 174 ? 9.947 -10.541 -20.551 1.00 93.19 174 ASP A C 1
ATOM 1244 O O . ASP A 1 174 ? 10.881 -10.324 -21.326 1.00 93.19 174 ASP A O 1
ATOM 1248 N N . CYS A 1 175 ? 10.148 -10.921 -19.282 1.00 94.25 175 CYS A N 1
ATOM 1249 C CA . CYS A 1 175 ? 11.466 -11.134 -18.672 1.00 94.25 175 CYS A CA 1
ATOM 1250 C C . CYS A 1 175 ? 11.856 -12.619 -18.596 1.00 94.25 175 CYS A C 1
ATOM 1252 O O . CYS A 1 175 ? 13.023 -12.968 -18.769 1.00 94.25 175 CYS A O 1
ATOM 1254 N N . HIS A 1 176 ? 10.899 -13.512 -18.334 1.00 91.62 176 HIS A N 1
ATOM 1255 C CA . HIS A 1 176 ? 11.143 -14.946 -18.153 1.00 91.62 176 HIS A CA 1
ATOM 1256 C C . HIS A 1 176 ? 10.914 -15.743 -19.441 1.00 91.62 176 HIS A C 1
ATOM 1258 O O . HIS A 1 176 ? 10.102 -16.671 -19.501 1.00 91.62 176 HIS A O 1
ATOM 1264 N N . GLN A 1 177 ? 11.651 -15.376 -20.486 1.00 89.75 177 GLN A N 1
ATOM 1265 C CA . GLN A 1 177 ? 11.557 -16.021 -21.791 1.00 89.75 177 GLN A CA 1
ATOM 1266 C C . GLN A 1 177 ? 11.975 -17.497 -21.697 1.00 89.75 177 GLN A C 1
ATOM 1268 O O . GLN A 1 177 ? 12.991 -17.837 -21.094 1.00 89.75 177 GLN A O 1
ATOM 1273 N N . GLY A 1 178 ? 11.177 -18.389 -22.289 1.00 81.75 178 GLY A N 1
ATOM 1274 C CA . GLY A 1 178 ? 11.485 -19.822 -22.338 1.00 81.75 178 GLY A CA 1
ATOM 1275 C C . GLY A 1 178 ? 11.180 -20.611 -21.059 1.00 81.75 178 GLY A C 1
ATOM 1276 O O . GLY A 1 178 ? 11.540 -21.786 -20.982 1.00 81.75 178 GLY A O 1
ATOM 1277 N N . MET A 1 179 ? 10.498 -20.026 -20.066 1.00 80.75 179 MET A N 1
ATOM 1278 C CA . MET A 1 179 ? 9.960 -20.813 -18.952 1.00 80.75 179 MET A CA 1
ATOM 1279 C C . MET A 1 179 ? 8.908 -21.811 -19.452 1.00 80.75 179 MET A C 1
ATOM 1281 O O . MET A 1 179 ? 7.879 -21.436 -20.009 1.00 80.75 179 MET A O 1
ATOM 1285 N N . VAL A 1 180 ? 9.157 -23.101 -19.219 1.00 72.00 180 VAL A N 1
ATOM 1286 C CA . VAL A 1 180 ? 8.206 -24.170 -19.538 1.00 72.00 180 VAL A CA 1
ATOM 1287 C C . VAL A 1 180 ? 7.236 -24.335 -18.372 1.00 72.00 180 VAL A C 1
ATOM 1289 O O . VAL A 1 180 ? 7.611 -24.793 -17.290 1.00 72.00 180 VAL A O 1
ATOM 1292 N N . LEU A 1 181 ? 5.971 -23.986 -18.601 1.00 70.94 181 LEU A N 1
ATOM 1293 C CA . LEU A 1 181 ? 4.877 -24.288 -17.682 1.00 70.94 181 LEU A CA 1
ATOM 1294 C C . LEU A 1 181 ? 4.759 -25.808 -17.517 1.00 70.94 181 LEU A C 1
ATOM 1296 O O . LEU A 1 181 ? 4.369 -26.519 -18.440 1.00 70.94 181 LEU A O 1
ATOM 1300 N N . ARG A 1 182 ? 5.063 -26.311 -16.315 1.00 73.31 182 ARG A N 1
ATOM 1301 C CA . ARG A 1 182 ? 4.856 -27.729 -15.966 1.00 73.31 182 ARG A CA 1
ATOM 1302 C C . ARG A 1 182 ? 3.373 -28.124 -15.933 1.00 73.31 182 ARG A C 1
ATOM 1304 O O . ARG A 1 182 ? 3.062 -29.307 -15.969 1.00 73.31 182 ARG A O 1
ATOM 1311 N N . HIS A 1 183 ? 2.479 -27.136 -15.888 1.00 76.44 183 HIS A N 1
ATOM 1312 C CA . HIS A 1 183 ? 1.030 -27.290 -15.936 1.00 76.44 183 HIS A CA 1
ATOM 1313 C C . HIS A 1 183 ? 0.468 -26.313 -16.972 1.00 76.44 183 HIS A C 1
ATOM 1315 O O . HIS A 1 183 ? 0.602 -25.103 -16.818 1.00 76.44 183 HIS A O 1
ATOM 1321 N N . THR A 1 184 ? -0.160 -26.821 -18.030 1.00 69.62 184 THR A N 1
ATOM 1322 C CA . THR A 1 184 ? -0.599 -26.016 -19.186 1.00 69.62 184 THR A CA 1
ATOM 1323 C C . THR A 1 184 ? -1.896 -25.238 -18.956 1.00 69.62 184 THR A C 1
ATOM 1325 O O . THR A 1 184 ? -2.271 -24.415 -19.784 1.00 69.62 184 THR A O 1
ATOM 1328 N N . THR A 1 185 ? -2.586 -25.478 -17.840 1.00 79.81 185 THR A N 1
ATOM 1329 C CA . THR A 1 185 ? -3.900 -24.891 -17.528 1.00 79.81 185 THR A CA 1
ATOM 1330 C C . THR A 1 185 ? -3.857 -23.851 -16.408 1.00 79.81 185 THR A C 1
ATOM 1332 O O . THR A 1 185 ? -4.910 -23.426 -15.938 1.00 79.81 185 THR A O 1
ATOM 1335 N N . VAL A 1 186 ? -2.669 -23.465 -15.934 1.00 83.50 186 VAL A N 1
ATOM 1336 C CA . VAL A 1 186 ? -2.508 -22.487 -14.848 1.00 83.50 186 VAL A CA 1
ATOM 1337 C C . VAL A 1 186 ? -1.633 -21.329 -15.302 1.00 83.50 186 VAL A C 1
ATOM 1339 O O . VAL A 1 186 ? -0.615 -21.523 -15.960 1.00 83.50 186 VAL A O 1
ATOM 1342 N N . ALA A 1 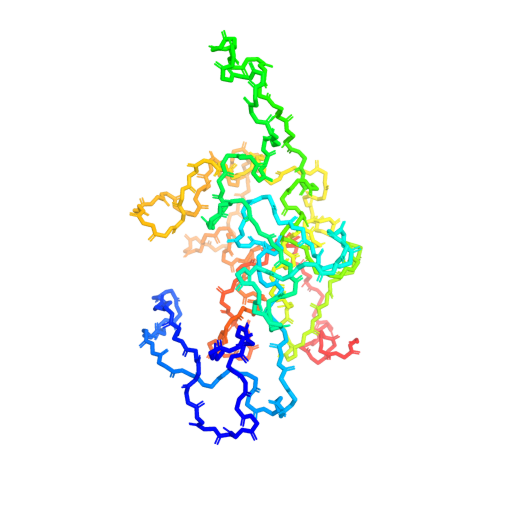187 ? -2.036 -20.118 -14.936 1.00 87.31 187 ALA A N 1
ATOM 1343 C CA . ALA A 1 187 ? -1.220 -18.932 -15.135 1.00 87.31 187 ALA A CA 1
ATOM 1344 C C . ALA A 1 187 ? -0.086 -18.872 -14.093 1.00 87.31 187 ALA A C 1
ATOM 1346 O O . ALA A 1 187 ? -0.190 -19.479 -13.020 1.00 87.31 187 ALA A O 1
ATOM 1347 N N . CYS A 1 188 ? 0.991 -18.141 -14.395 1.00 89.75 188 CYS A N 1
ATOM 1348 C CA . CYS A 1 188 ? 2.187 -18.050 -13.549 1.00 89.75 188 CYS A CA 1
ATOM 1349 C C . CYS A 1 188 ? 1.846 -17.628 -12.112 1.00 89.75 188 CYS A C 1
ATOM 1351 O O . CYS A 1 188 ? 2.315 -18.235 -11.145 1.00 89.75 188 CYS A O 1
ATOM 1353 N N . GLU A 1 189 ? 0.960 -16.641 -11.963 1.00 89.31 189 GLU A N 1
ATOM 1354 C CA . GLU A 1 189 ? 0.494 -16.135 -10.676 1.00 89.31 189 GLU A CA 1
ATOM 1355 C C . GLU A 1 189 ? -0.296 -17.176 -9.871 1.00 89.31 189 GLU A C 1
ATOM 1357 O O . GLU A 1 189 ? -0.461 -17.024 -8.666 1.00 89.31 189 GLU A O 1
ATOM 1362 N N . GLY A 1 190 ? -0.788 -18.250 -10.493 1.00 89.06 190 GLY A N 1
ATOM 1363 C CA . GLY A 1 190 ? -1.473 -19.338 -9.795 1.00 89.06 190 GLY A CA 1
ATOM 1364 C C . GLY A 1 190 ? -0.574 -20.066 -8.793 1.00 89.06 190 GLY A C 1
ATOM 1365 O O . GLY A 1 190 ? -1.047 -20.448 -7.725 1.00 89.06 190 GLY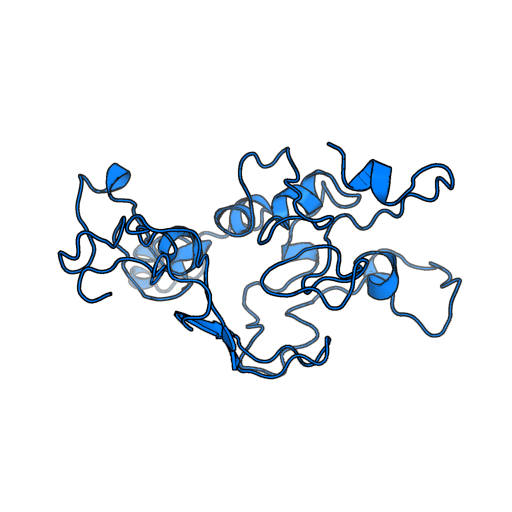 A O 1
ATOM 1366 N N . CYS A 1 191 ? 0.713 -20.213 -9.116 1.00 89.06 191 CYS A N 1
ATOM 1367 C CA . CYS A 1 191 ? 1.695 -20.885 -8.259 1.00 89.06 191 CYS A CA 1
ATOM 1368 C C . CYS A 1 191 ? 2.707 -19.917 -7.644 1.00 89.06 191 CYS A C 1
ATOM 1370 O O . CYS A 1 191 ? 3.115 -20.115 -6.505 1.00 89.06 191 CYS A O 1
ATOM 1372 N N . HIS A 1 192 ? 3.108 -18.877 -8.380 1.00 92.50 192 HIS A N 1
ATOM 1373 C CA . HIS A 1 192 ? 4.139 -17.940 -7.930 1.00 92.50 192 HIS A CA 1
ATOM 1374 C C . HIS A 1 192 ? 3.578 -16.762 -7.129 1.00 92.50 192 HIS A C 1
ATOM 1376 O O . HIS A 1 192 ? 4.294 -16.175 -6.328 1.00 92.50 192 HIS A O 1
ATOM 1382 N N . MET A 1 193 ? 2.297 -16.429 -7.296 1.00 93.69 193 MET A N 1
ATOM 1383 C CA . MET A 1 193 ? 1.627 -15.371 -6.530 1.00 93.69 193 MET A CA 1
ATOM 1384 C C . MET A 1 193 ? 0.254 -15.848 -6.025 1.00 93.69 193 MET A C 1
ATOM 1386 O O . MET A 1 193 ? -0.783 -15.247 -6.357 1.00 93.69 193 MET A O 1
ATOM 1390 N N . PRO A 1 194 ? 0.200 -16.969 -5.276 1.00 91.38 194 PRO A N 1
ATOM 1391 C CA . PRO A 1 194 ? -1.053 -17.479 -4.740 1.00 91.38 194 PRO A CA 1
ATOM 1392 C C . PRO A 1 194 ? -1.685 -16.466 -3.780 1.00 91.38 194 PRO A C 1
ATOM 1394 O O . PRO A 1 194 ? -1.039 -15.548 -3.276 1.00 91.38 194 PRO A O 1
ATOM 1397 N N . TYR A 1 195 ? -2.974 -16.640 -3.503 1.00 91.38 195 TYR A N 1
ATOM 1398 C CA . TYR A 1 195 ? -3.682 -15.814 -2.528 1.00 91.38 195 TYR A CA 1
ATOM 1399 C C . TYR A 1 195 ? -3.280 -16.207 -1.096 1.00 91.38 195 TYR A C 1
ATOM 1401 O O . TYR A 1 195 ? -3.997 -16.961 -0.442 1.00 91.38 195 TYR A O 1
ATOM 1409 N N . ALA A 1 196 ? -2.115 -15.745 -0.644 1.00 91.81 196 ALA A N 1
ATOM 1410 C CA . ALA A 1 196 ? -1.530 -16.056 0.664 1.00 91.81 196 ALA A CA 1
ATOM 1411 C C . ALA A 1 196 ? -1.577 -14.876 1.655 1.00 91.81 196 ALA A C 1
ATOM 1413 O O . ALA A 1 196 ? -1.162 -15.020 2.806 1.00 91.81 196 ALA A O 1
ATOM 1414 N N . THR A 1 197 ? -2.119 -13.732 1.233 1.00 91.38 197 THR A N 1
ATOM 1415 C CA . THR A 1 197 ? -2.257 -12.522 2.051 1.00 91.38 197 THR A CA 1
ATOM 1416 C C . THR A 1 197 ? -3.733 -12.288 2.369 1.00 91.38 197 THR A C 1
ATOM 1418 O O . THR A 1 197 ? -4.575 -12.384 1.472 1.00 91.38 197 THR A O 1
ATOM 1421 N N . LYS A 1 198 ? -4.064 -12.002 3.636 1.00 90.19 198 LYS A N 1
ATOM 1422 C CA . LYS A 1 198 ? -5.442 -11.775 4.103 1.00 90.19 198 LYS A CA 1
ATOM 1423 C C . LYS A 1 198 ? -5.697 -10.303 4.413 1.00 90.19 198 LYS A C 1
ATOM 1425 O O . LYS A 1 198 ? -5.160 -9.763 5.379 1.00 90.19 198 LYS A O 1
ATOM 1430 N N . SER A 1 199 ? -6.577 -9.695 3.622 1.00 86.94 199 SER A N 1
ATOM 1431 C CA . SER A 1 199 ? -7.110 -8.343 3.784 1.00 86.94 199 SER A CA 1
ATOM 1432 C C . SER A 1 199 ? -8.427 -8.292 4.526 1.00 86.94 199 SER A C 1
ATOM 1434 O O . SER A 1 199 ? -8.521 -7.577 5.517 1.00 86.94 199 SER A O 1
ATOM 1436 N N . ALA A 1 200 ? -9.422 -9.043 4.085 1.00 83.00 200 ALA A N 1
ATOM 1437 C CA . ALA A 1 200 ? -10.742 -9.064 4.697 1.00 83.00 200 ALA A CA 1
ATOM 1438 C C . ALA A 1 200 ? -11.185 -10.499 4.987 1.00 83.00 200 ALA A C 1
ATOM 1440 O O . ALA A 1 200 ? -11.645 -10.808 6.085 1.00 83.00 200 ALA A O 1
ATOM 1441 N N . GLN A 1 201 ? -11.029 -11.394 4.014 1.00 81.31 201 GLN A N 1
ATOM 1442 C CA . GLN A 1 201 ? -11.603 -12.734 4.042 1.00 81.31 201 GLN A CA 1
ATOM 1443 C C . GLN A 1 201 ? -10.578 -13.789 3.622 1.00 81.31 201 GLN A C 1
ATOM 1445 O O . GLN A 1 201 ? -9.617 -13.521 2.904 1.00 81.31 201 GLN A O 1
ATOM 1450 N N . ASN A 1 202 ? -10.803 -15.027 4.054 1.00 87.25 202 ASN A N 1
ATOM 1451 C CA . ASN A 1 202 ? -10.109 -16.184 3.509 1.00 87.25 202 ASN A CA 1
ATOM 1452 C C . ASN A 1 202 ? -11.109 -17.265 3.127 1.00 87.25 202 ASN A C 1
ATOM 1454 O O . ASN A 1 202 ? -11.994 -17.593 3.911 1.00 87.25 202 ASN A O 1
ATOM 1458 N N . ARG A 1 203 ? -10.937 -17.810 1.921 1.00 85.19 203 ARG A N 1
ATOM 1459 C CA . ARG A 1 203 ? -11.812 -18.828 1.335 1.00 85.19 203 ARG A CA 1
ATOM 1460 C C . ARG A 1 203 ? -11.775 -20.126 2.121 1.00 85.19 203 ARG A C 1
ATOM 1462 O O . ARG A 1 203 ? -12.798 -20.755 2.360 1.00 85.19 203 ARG A O 1
ATOM 1469 N N . ASP A 1 204 ? -10.570 -20.537 2.467 1.00 88.12 204 ASP A N 1
ATOM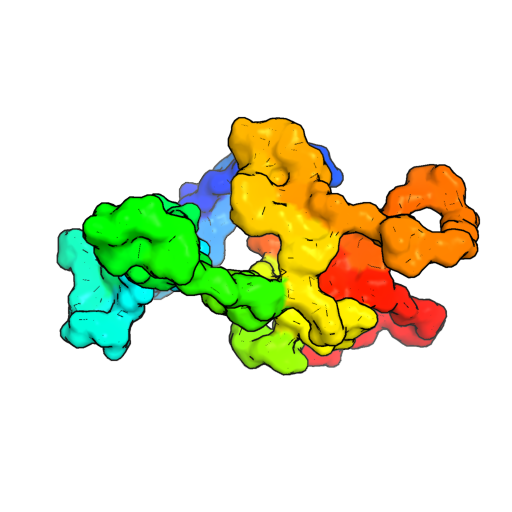 1470 C CA . ASP A 1 204 ? -10.289 -21.765 3.186 1.00 88.12 204 ASP A CA 1
ATOM 1471 C C . ASP A 1 204 ? -8.996 -21.568 3.982 1.00 88.12 204 ASP A C 1
ATOM 1473 O O . ASP A 1 204 ? -8.503 -20.446 4.130 1.00 88.12 204 ASP A O 1
ATOM 1477 N N . VAL A 1 205 ? -8.454 -22.647 4.536 1.00 86.94 205 VAL A N 1
ATOM 1478 C CA . VAL A 1 205 ? -7.222 -22.566 5.314 1.00 86.94 205 VAL A CA 1
ATOM 1479 C C . VAL A 1 205 ? -6.020 -22.208 4.420 1.00 86.94 205 VAL A C 1
ATOM 1481 O O . VAL A 1 205 ? -5.086 -21.574 4.890 1.00 86.94 205 VAL A O 1
ATOM 1484 N N . TYR A 1 206 ? -6.000 -22.549 3.134 1.00 86.50 206 TYR A N 1
ATOM 1485 C CA . TYR A 1 206 ? -4.857 -22.338 2.233 1.00 86.50 206 TYR A CA 1
ATOM 1486 C C . TYR A 1 206 ? -4.954 -21.077 1.374 1.00 86.50 206 TYR A C 1
ATOM 1488 O O . TYR A 1 206 ? -3.948 -20.660 0.803 1.00 86.50 206 TYR A O 1
ATOM 1496 N N . ARG A 1 207 ? -6.144 -20.483 1.244 1.00 88.38 207 ARG A N 1
ATOM 1497 C CA . ARG A 1 207 ? -6.382 -19.379 0.312 1.00 88.38 207 ARG A CA 1
ATOM 1498 C C . ARG A 1 207 ? -7.088 -18.198 0.973 1.00 88.38 207 ARG A C 1
ATOM 1500 O O . ARG A 1 207 ? -8.235 -18.318 1.401 1.00 88.38 207 ARG A O 1
ATOM 1507 N N . ALA A 1 208 ? -6.420 -17.051 0.975 1.00 90.06 208 ALA A N 1
ATOM 1508 C CA . ALA A 1 208 ? -6.953 -15.759 1.387 1.00 90.06 208 ALA A CA 1
ATOM 1509 C C . ALA A 1 208 ? -7.460 -14.941 0.182 1.00 90.06 208 ALA A C 1
ATOM 1511 O O . ALA A 1 208 ? -8.007 -15.523 -0.760 1.00 90.06 208 ALA A O 1
ATOM 1512 N N . ASP A 1 209 ? -7.311 -13.615 0.206 1.00 86.00 209 ASP A N 1
ATOM 1513 C CA . ASP A 1 209 ? -7.948 -12.694 -0.739 1.00 86.00 209 ASP A CA 1
ATOM 1514 C C . ASP A 1 209 ? -7.019 -11.708 -1.452 1.00 86.00 209 ASP A C 1
ATOM 1516 O O . ASP A 1 209 ? -7.442 -11.070 -2.420 1.00 86.00 209 ASP A O 1
ATOM 1520 N N . VAL A 1 210 ? -5.737 -11.677 -1.088 1.00 88.56 210 VAL A N 1
ATOM 1521 C CA . VAL A 1 210 ? -4.693 -10.910 -1.774 1.00 88.56 210 VAL A CA 1
ATOM 1522 C C . VAL A 1 210 ? -3.552 -11.833 -2.213 1.00 88.56 210 VAL A C 1
ATOM 1524 O O . VAL A 1 210 ? -3.156 -12.756 -1.498 1.00 88.56 210 VAL A O 1
ATOM 1527 N N . ARG A 1 211 ? -3.043 -11.601 -3.428 1.00 91.00 211 ARG A N 1
ATOM 1528 C CA . ARG A 1 211 ? -1.908 -12.341 -3.998 1.00 91.00 211 ARG A CA 1
ATOM 1529 C C . ARG A 1 211 ? -0.595 -11.927 -3.334 1.00 91.00 211 ARG A C 1
ATOM 1531 O O . ARG A 1 211 ? -0.344 -10.733 -3.179 1.00 91.00 211 ARG A O 1
ATOM 1538 N N . THR A 1 212 ? 0.240 -12.909 -3.001 1.00 93.69 212 THR A N 1
ATOM 1539 C CA . THR A 1 212 ? 1.582 -12.670 -2.448 1.00 93.69 212 THR A CA 1
ATOM 1540 C C . THR A 1 212 ? 2.543 -12.106 -3.492 1.00 93.69 212 THR A C 1
ATOM 1542 O O . THR A 1 212 ? 2.434 -12.420 -4.679 1.00 93.69 212 THR A O 1
ATOM 1545 N N . HIS A 1 213 ? 3.509 -11.313 -3.032 1.00 95.56 213 HIS A N 1
ATOM 1546 C CA . HIS A 1 213 ? 4.599 -10.746 -3.832 1.00 95.56 213 HIS A CA 1
ATOM 1547 C C . HIS A 1 213 ? 5.968 -11.361 -3.483 1.00 95.56 213 HIS A C 1
ATOM 1549 O O . HIS A 1 213 ? 7.007 -10.743 -3.689 1.00 95.56 213 HIS A O 1
ATOM 1555 N N . LEU A 1 214 ? 5.987 -12.604 -2.983 1.00 94.44 214 LEU A N 1
ATOM 1556 C CA . LEU A 1 214 ? 7.225 -13.346 -2.706 1.00 94.44 214 LEU A CA 1
ATOM 1557 C C . LEU A 1 214 ? 7.815 -14.043 -3.941 1.00 94.44 214 LEU A C 1
ATOM 1559 O O . LEU A 1 214 ? 9.037 -14.189 -4.040 1.00 94.44 214 LEU A O 1
ATOM 1563 N N . PHE A 1 215 ? 6.964 -14.458 -4.891 1.00 93.50 215 PHE A N 1
ATOM 1564 C CA . PHE A 1 215 ? 7.283 -15.136 -6.165 1.00 93.50 215 PHE A CA 1
ATOM 1565 C C . PHE A 1 215 ? 7.939 -16.523 -6.058 1.00 93.50 215 PHE A C 1
ATOM 1567 O O . PHE A 1 215 ? 7.719 -17.394 -6.907 1.00 93.50 215 PHE A O 1
ATOM 1574 N N . ARG A 1 216 ? 8.769 -16.748 -5.038 1.00 89.75 216 ARG A N 1
ATOM 1575 C CA . ARG A 1 216 ? 9.492 -17.996 -4.816 1.00 89.75 216 ARG A CA 1
ATOM 1576 C C . ARG A 1 216 ? 8.579 -19.034 -4.175 1.00 89.75 216 ARG A C 1
ATOM 1578 O O . ARG A 1 216 ? 7.870 -18.757 -3.217 1.00 89.75 216 ARG A O 1
ATOM 1585 N N . ILE A 1 217 ? 8.672 -20.257 -4.681 1.00 88.31 217 ILE A N 1
ATOM 1586 C CA . ILE A 1 217 ? 8.031 -21.429 -4.090 1.00 88.31 217 ILE A CA 1
ATOM 1587 C C . ILE A 1 217 ? 9.083 -22.127 -3.231 1.00 88.31 217 ILE A C 1
ATOM 1589 O O . ILE A 1 217 ? 10.188 -22.381 -3.715 1.00 88.31 217 ILE A O 1
ATOM 1593 N N . ASN A 1 218 ? 8.757 -22.423 -1.973 1.00 85.94 218 ASN A N 1
ATOM 1594 C CA . ASN A 1 218 ? 9.558 -23.328 -1.153 1.00 85.94 218 ASN A CA 1
ATOM 1595 C C . ASN A 1 218 ? 9.153 -24.777 -1.493 1.00 85.94 218 ASN A C 1
ATOM 1597 O O . ASN A 1 218 ? 8.011 -25.142 -1.220 1.00 85.94 218 ASN A O 1
ATOM 1601 N N . PRO A 1 219 ? 10.027 -25.585 -2.126 1.00 84.50 219 PRO A N 1
ATOM 1602 C CA . PRO A 1 219 ? 9.697 -26.953 -2.515 1.00 84.50 219 PRO A CA 1
ATOM 1603 C C . PRO A 1 219 ? 10.012 -27.982 -1.420 1.00 84.50 219 PRO A C 1
ATOM 1605 O O . PRO A 1 219 ? 9.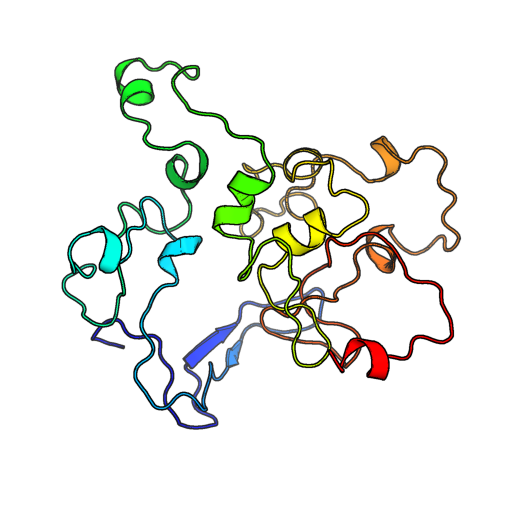874 -29.177 -1.671 1.00 84.50 219 PRO A O 1
ATOM 1608 N N . ASP A 1 220 ? 10.502 -27.552 -0.254 1.00 86.94 220 ASP A N 1
ATOM 1609 C CA . ASP A 1 220 ? 10.880 -28.457 0.824 1.00 86.94 220 ASP A CA 1
ATOM 1610 C C . ASP A 1 220 ? 9.644 -29.169 1.390 1.00 86.94 220 ASP A C 1
ATOM 1612 O O . ASP A 1 220 ? 8.758 -28.560 1.991 1.00 86.94 220 ASP A O 1
ATOM 1616 N N . SER A 1 221 ? 9.604 -30.486 1.191 1.00 81.62 221 SER A N 1
ATOM 1617 C CA . SER A 1 221 ? 8.514 -31.358 1.626 1.00 81.62 221 SER A CA 1
ATOM 1618 C C . SER A 1 221 ? 8.403 -31.503 3.144 1.00 81.62 221 SER A C 1
ATOM 1620 O O . SER A 1 221 ? 7.419 -32.066 3.619 1.00 81.62 221 SER A O 1
ATOM 1622 N N . LEU A 1 222 ? 9.413 -31.060 3.897 1.00 83.44 222 LEU A N 1
ATOM 1623 C CA . LEU A 1 222 ? 9.415 -31.101 5.356 1.00 83.44 222 LEU A CA 1
ATOM 1624 C C . LEU A 1 222 ? 8.705 -29.893 5.973 1.00 83.44 222 LEU A C 1
ATOM 1626 O O . LEU A 1 222 ? 8.297 -29.982 7.127 1.00 83.44 222 LEU A O 1
ATOM 1630 N N . PHE A 1 223 ? 8.510 -28.803 5.221 1.00 76.25 223 PHE A N 1
ATOM 1631 C CA . PHE A 1 223 ? 7.723 -27.668 5.695 1.00 76.25 223 PHE A CA 1
ATOM 1632 C C . PHE A 1 223 ? 6.239 -28.002 5.653 1.00 76.25 223 PHE A C 1
ATOM 1634 O O . PHE A 1 223 ? 5.604 -28.084 4.598 1.00 76.25 223 PHE A O 1
ATOM 1641 N N . THR A 1 224 ? 5.663 -28.156 6.834 1.00 72.06 224 THR A N 1
ATOM 1642 C CA . THR A 1 224 ? 4.226 -28.266 7.008 1.00 72.06 224 THR A CA 1
ATOM 1643 C C . THR A 1 224 ? 3.601 -26.882 7.124 1.00 72.06 224 THR A C 1
ATOM 1645 O O . THR A 1 224 ? 4.249 -25.874 7.408 1.00 72.06 224 THR A O 1
ATOM 1648 N N . ARG A 1 225 ? 2.278 -26.831 6.962 1.00 67.62 225 ARG A N 1
ATOM 1649 C CA . ARG A 1 225 ? 1.498 -25.633 7.282 1.00 67.62 225 ARG A CA 1
ATOM 1650 C C . ARG A 1 225 ? 1.780 -25.151 8.709 1.00 67.62 225 ARG A C 1
ATOM 1652 O O . ARG A 1 225 ? 1.854 -23.952 8.928 1.00 67.62 225 ARG A O 1
ATOM 1659 N N . THR A 1 226 ? 1.912 -26.070 9.664 1.00 68.44 226 THR A N 1
ATOM 1660 C CA . THR A 1 226 ? 2.138 -25.748 11.077 1.00 68.44 226 THR A CA 1
ATOM 1661 C C . THR A 1 226 ? 3.443 -24.978 11.266 1.00 68.44 226 THR A C 1
ATOM 1663 O O . THR A 1 226 ? 3.465 -24.011 12.021 1.00 68.44 226 THR A O 1
ATOM 1666 N N . ASP A 1 227 ? 4.478 -25.321 10.498 1.00 68.25 227 ASP A N 1
ATOM 1667 C CA . ASP A 1 227 ? 5.774 -24.634 10.529 1.00 68.25 227 ASP A CA 1
ATOM 1668 C C . ASP A 1 227 ? 5.687 -23.199 9.982 1.00 68.25 227 ASP A C 1
ATOM 1670 O O . ASP A 1 227 ? 6.440 -22.328 10.403 1.00 68.25 227 ASP A O 1
ATOM 1674 N N . MET A 1 228 ? 4.728 -22.918 9.090 1.00 61.66 228 MET A N 1
ATOM 1675 C CA . MET A 1 228 ? 4.459 -21.564 8.577 1.00 61.66 228 MET A CA 1
ATOM 1676 C C . MET A 1 228 ? 3.568 -20.718 9.504 1.00 61.66 228 MET A C 1
ATOM 1678 O O . MET A 1 228 ? 3.387 -19.529 9.260 1.00 61.66 228 MET A O 1
ATOM 1682 N N . MET A 1 229 ? 2.969 -21.324 10.534 1.00 56.19 229 MET A N 1
ATOM 1683 C CA . MET A 1 229 ? 2.021 -20.676 11.455 1.00 56.19 229 MET A CA 1
ATOM 1684 C C . MET A 1 229 ? 2.638 -20.368 12.829 1.00 56.19 229 MET A C 1
ATOM 1686 O O . MET A 1 229 ? 1.967 -19.757 13.657 1.00 56.19 229 MET A O 1
ATOM 1690 N N . GLY A 1 230 ? 3.853 -20.862 13.095 1.00 46.94 230 GLY A N 1
ATOM 1691 C CA . GLY A 1 230 ? 4.476 -20.923 14.422 1.00 46.94 230 GLY A CA 1
ATOM 1692 C C . GLY A 1 230 ? 5.727 -20.058 14.590 1.00 46.94 230 GLY A C 1
ATOM 1693 O O . GLY A 1 230 ? 6.662 -20.500 15.253 1.00 46.94 230 GLY A O 1
ATOM 1694 N N . GLY A 1 231 ? 5.750 -18.872 13.976 1.00 42.12 231 GLY A N 1
ATOM 1695 C CA . GLY A 1 231 ? 6.777 -17.842 14.181 1.00 42.12 231 GLY A CA 1
ATOM 1696 C C . GLY A 1 231 ? 6.225 -16.647 14.939 1.00 42.12 231 GLY A C 1
ATOM 1697 O O . GLY A 1 231 ? 5.122 -16.196 14.556 1.00 42.12 231 GLY A O 1
#

Mean predicted aligned error: 6.34 Å

Solvent-accessible surface area (backbone atoms only — not comparable to full-atom values): 13372 Å² total; per-residue (Å²): 80,99,49,38,25,47,59,33,78,41,39,80,86,50,68,57,36,77,46,72,59,40,72,96,72,72,40,71,59,46,73,34,58,38,62,27,82,40,62,62,86,38,64,32,56,63,42,69,62,46,22,12,65,51,36,42,21,91,73,63,79,65,47,31,43,97,73,22,82,18,23,46,17,38,60,77,40,88,36,75,48,72,46,57,70,31,41,84,50,66,63,19,70,77,66,74,40,75,85,51,52,53,82,69,69,50,40,64,64,56,29,68,52,28,38,41,87,57,57,94,42,81,60,64,56,97,66,23,36,40,50,50,30,51,39,16,29,25,58,76,20,81,52,44,92,56,35,58,60,72,34,32,42,93,87,45,58,68,84,86,47,98,38,58,86,67,18,52,75,47,60,73,58,80,77,48,68,86,71,78,70,94,50,92,90,60,60,70,50,65,71,34,26,35,33,43,18,36,71,86,51,58,77,52,90,83,32,34,68,32,63,39,47,35,52,68,74,83,82,60,85,83,67,46,74,66,71,72,55,71,123

Foldseek 3Di:
DVLQFQPQQLAPPDFRDWDPAQVVLPRHTDTDHDNNNPHDGHAAPVCLQFAAAWDFCVRPVNDADVNRNSHRTDGDGGGDDQCLQFNDCPVCVVPVDPVSTRDDQAQVSLCSQLPDDDLCDFDDALLATEGSHQSSLCCQAPNVVDTPVVFADPPFDQPPDPTPPRRGPDAPCNPVPPDDDPDPPDDLQVQQFFQRYADPAASDSRHHRGTTNRRDDDPDPPDDSVNSNPD

Radius of gyration: 20.2 Å; Cα contacts (8 Å, |Δi|>4): 383; chains: 1; bounding box: 39×59×46 Å

pLDDT: mean 87.84, std 11.33, range [42.12, 97.69]

Secondary structure (DSSP, 8-state):
-TTS-B---S-TT---EEEPPBGGGTBPPEEE-SSTT--S-B-B-THHHHEES-EEHHHHTSPPGGG-TTB-EE-SEES--HHHHH---HHHHHH--GGGS----SHHHHHTTS--SSTT---EETTEEETT-HHHHHHHSTTTTS-HHHHB-TTS-SSSS--HHHHB-S-HHHHSTT---SSTTS-HHHHHS-S-EESS--SSSS--SB--S-------TT--TGGGT--